Protein AF-A0A1Q5H8P6-F1 (afdb_monomer)

Secondary structure (DSSP, 8-state):
--PPPPPP-TT-HHHHHHHHHHHHHHTT-B-EEEEEE-TTS-EEEEEEPPTTT-EEEEEE--GGGSPTTEEEEEEEEEE--GGGS-BTTTTBPPTTHHHHHHHHHHHHHHHHHTTT-EEEE-TT--TTT-SSEEEEEEEEPTTPPPPPPPPGGGG---SPPPP-TT-TT---SSPPHHHHHHHHHHHTTPEE-SS-TT-SSSSEEEEPPGGGS-TT-S--EEE-

Sequence (224 aa):
MTTTEPVYDPADLRSGRALVNYQLVQLGIGESWVYGVSEHGQRTARHVVPADVGVCRAYVLTEAAWPDGAELCVTVSWTPDTALRRDYQKGKFPAGATEHWQERVAATACALESLGYVVESSGGSSLHYHYDAGLLVSRLCEGATPREALPDAAWALPKPVPPNHQERIWRYADRSPEHVVRDVVRKAGWRWFDDDPQAPDGRGAHPITQMVWPPEAKRCTWVT

Mean predicted aligned error: 10.94 Å

Foldseek 3Di:
DPDDQQDDDLVDLCSLQSNVLVLCVVVVQEWDWDWDADPVRRIDIDIDADPLQFHKGWAGDDPVLDDPQFSGKIKIKTAGPPQQAQPLVVRDGDPCNQVSQVVNVVVVCVSLVVVVWDKAWLLQDGSNQDRITMIMTTHGDPPDDDDDHDPSCLNDAPDFDAFCPPDPPDSDRGDRPVVVVCVVLVVVVADEDAGHPCDPDAWYKYADPSSRDRSPDNGDIDTD

Solvent-accessible surface area (backbone atoms only — not comparable to full-atom values): 13381 Å² total; per-residue (Å²): 132,90,75,77,84,58,70,73,39,88,91,40,73,60,25,52,23,48,32,51,37,50,50,31,42,75,72,69,36,21,71,44,73,51,75,50,65,45,100,85,70,46,80,42,77,42,81,52,65,47,78,94,64,11,34,30,45,51,36,72,48,63,74,95,60,46,62,80,53,47,72,38,53,30,36,34,40,38,31,66,23,80,84,43,41,62,39,74,90,76,74,41,66,43,88,64,29,68,60,49,49,58,53,40,55,51,50,50,42,54,55,46,37,75,75,67,33,52,66,44,70,37,66,58,63,40,78,90,77,36,84,46,38,56,32,43,40,30,34,63,40,94,89,52,67,81,76,81,80,76,59,63,72,49,36,61,72,74,78,78,58,73,58,54,89,81,51,95,85,62,84,53,61,58,59,50,76,62,56,60,50,51,51,53,42,44,74,73,72,30,47,76,40,95,86,54,96,73,66,94,63,86,45,34,36,34,79,46,60,72,76,63,39,59,63,86,50,93,72,57,63,48,74,82

pLDDT: mean 73.82, std 17.18, range [36.66, 96.19]

Nearest PDB structures (foldseek):
  3n1s-assembly1_B  TM=3.995E-01  e=1.327E-01  Escherichia coli
  3nrd-assembly1_A  TM=3.264E-01  e=2.893E-01  Sinorhizobium meliloti 1021
  8v1y-assembly1_C  TM=3.754E-01  e=6.307E-01  Escherichia coli
  8v1y-assembly1_D  TM=4.219E-01  e=1.082E+00  Escherichia coli
  3ohe-assembly1_B  TM=3.398E-01  e=1.019E+00  Marinobacter nauticus VT8

Structure (mmCIF, N/CA/C/O backbone):
data_AF-A0A1Q5H8P6-F1
#
_entry.id   AF-A0A1Q5H8P6-F1
#
loop_
_atom_site.group_PDB
_atom_site.id
_atom_site.type_symbol
_atom_site.label_atom_id
_atom_site.label_alt_id
_atom_site.label_comp_id
_atom_site.label_asym_id
_atom_site.label_entity_id
_atom_site.label_seq_id
_atom_site.pdbx_PDB_ins_code
_atom_site.Cartn_x
_atom_site.Cartn_y
_atom_site.Cartn_z
_atom_site.occupancy
_atom_site.B_iso_or_equiv
_atom_site.auth_seq_id
_atom_site.auth_comp_id
_atom_site.auth_asym_id
_atom_site.auth_atom_id
_atom_site.pdbx_PDB_model_num
ATOM 1 N N . MET A 1 1 ? -8.215 -22.370 -8.074 1.00 42.59 1 MET A N 1
ATOM 2 C CA . MET A 1 1 ? -8.660 -22.684 -6.702 1.00 42.59 1 MET A CA 1
ATOM 3 C C . MET A 1 1 ? -9.392 -21.459 -6.201 1.00 42.59 1 MET A C 1
ATOM 5 O O . MET A 1 1 ? -8.777 -20.407 -6.146 1.00 42.59 1 MET A O 1
ATOM 9 N N . THR A 1 2 ? -10.693 -21.552 -5.950 1.00 42.97 2 THR A N 1
ATOM 10 C CA . THR A 1 2 ? -11.457 -20.483 -5.296 1.00 42.97 2 THR A CA 1
ATOM 11 C C . THR A 1 2 ? -11.044 -20.454 -3.830 1.00 42.97 2 THR A C 1
ATOM 13 O O . THR A 1 2 ? -11.437 -21.323 -3.056 1.00 42.97 2 THR A O 1
ATOM 16 N N . THR A 1 3 ? -10.161 -19.526 -3.478 1.00 71.12 3 THR A N 1
ATOM 17 C CA . THR A 1 3 ? -9.815 -19.222 -2.089 1.00 71.12 3 THR A CA 1
ATOM 18 C C . THR A 1 3 ? -11.024 -18.570 -1.429 1.00 71.12 3 THR A C 1
ATOM 20 O O . THR A 1 3 ? -11.549 -17.596 -1.953 1.00 71.12 3 THR A O 1
ATOM 23 N N . THR A 1 4 ? -11.499 -19.133 -0.320 1.00 87.06 4 THR A N 1
ATOM 24 C CA . THR A 1 4 ? -12.535 -18.515 0.520 1.00 87.06 4 THR A CA 1
ATOM 25 C C . THR A 1 4 ? -12.031 -17.173 1.048 1.00 87.06 4 THR A C 1
ATOM 27 O O . THR A 1 4 ? -10.849 -17.057 1.379 1.00 87.06 4 THR A O 1
ATOM 30 N N . GLU A 1 5 ? -12.913 -16.177 1.135 1.00 91.31 5 GLU A N 1
ATOM 31 C CA . GLU A 1 5 ? -12.584 -14.880 1.729 1.00 91.31 5 GLU A CA 1
ATOM 32 C C . GLU A 1 5 ? -12.117 -15.050 3.190 1.00 91.31 5 GLU A C 1
ATOM 34 O O . GLU A 1 5 ? -12.802 -15.716 3.975 1.00 91.31 5 GLU A O 1
ATOM 39 N N . PRO A 1 6 ? -10.951 -14.494 3.573 1.00 92.31 6 PRO A N 1
ATOM 40 C CA . PRO A 1 6 ? -10.482 -14.514 4.953 1.00 92.31 6 PRO A CA 1
ATOM 41 C C . PRO A 1 6 ? -11.411 -13.727 5.881 1.00 92.31 6 PRO A C 1
ATOM 43 O O . PRO A 1 6 ? -11.825 -12.617 5.562 1.00 92.31 6 PRO A O 1
ATOM 46 N N . VAL A 1 7 ? -11.686 -14.271 7.065 1.00 92.94 7 VAL A N 1
ATOM 47 C CA . VAL A 1 7 ? -12.436 -13.558 8.107 1.00 92.94 7 VAL A CA 1
ATOM 48 C C . VAL A 1 7 ? -11.486 -12.627 8.858 1.00 92.94 7 VAL A C 1
ATOM 50 O O . VAL A 1 7 ? -10.406 -13.049 9.272 1.00 92.94 7 VAL A O 1
ATOM 53 N N . TYR A 1 8 ? -11.891 -11.370 9.036 1.00 92.56 8 TYR A N 1
ATOM 54 C CA . TYR A 1 8 ? -11.179 -10.437 9.904 1.00 92.56 8 TYR A CA 1
ATOM 55 C C . TYR A 1 8 ? -11.437 -10.772 11.378 1.00 92.56 8 TYR A C 1
ATOM 57 O O . TYR A 1 8 ? -12.589 -10.862 11.798 1.00 92.56 8 TYR A O 1
ATOM 65 N N . ASP A 1 9 ? -10.363 -10.925 12.146 1.00 91.62 9 ASP A N 1
ATOM 66 C CA . ASP A 1 9 ? -10.366 -11.126 13.593 1.00 91.62 9 ASP A CA 1
ATOM 67 C C . ASP A 1 9 ? -9.476 -10.049 14.240 1.00 91.62 9 ASP A C 1
ATOM 69 O O . ASP A 1 9 ? -8.254 -10.109 14.075 1.00 91.62 9 ASP A O 1
ATOM 73 N N . PRO A 1 10 ? -10.047 -9.081 14.982 1.00 86.25 10 PRO A N 1
ATOM 74 C CA . PRO A 1 10 ? -9.281 -8.042 15.672 1.00 86.25 10 PRO A CA 1
ATOM 75 C C . PRO A 1 10 ? -8.235 -8.584 16.658 1.00 86.25 10 PRO A C 1
ATOM 77 O O . PRO A 1 10 ? -7.270 -7.893 16.959 1.00 86.25 10 PRO A O 1
ATOM 80 N N . ALA A 1 11 ? -8.392 -9.815 17.161 1.00 86.31 11 ALA A N 1
ATOM 81 C CA . ALA A 1 11 ? -7.400 -10.442 18.033 1.00 86.31 11 ALA A CA 1
ATOM 82 C C . ALA A 1 11 ? -6.182 -10.997 17.265 1.00 86.31 11 ALA A C 1
ATOM 84 O O . ALA A 1 11 ? -5.138 -11.257 17.869 1.00 86.31 11 ALA A O 1
ATOM 85 N N . ASP A 1 12 ? -6.292 -11.173 15.943 1.00 84.50 12 ASP A N 1
ATOM 86 C CA . ASP A 1 12 ? -5.202 -11.588 15.062 1.00 84.50 12 ASP A CA 1
ATOM 87 C C . ASP A 1 12 ? -4.782 -10.439 14.138 1.00 84.50 12 ASP A C 1
ATOM 89 O O . ASP A 1 12 ? -5.384 -10.191 13.092 1.00 84.50 12 ASP A O 1
ATOM 93 N N . LEU A 1 13 ? -3.651 -9.807 14.461 1.00 73.06 13 LEU A N 1
ATOM 94 C CA . LEU A 1 13 ? -3.048 -8.727 13.670 1.00 73.06 13 LEU A CA 1
ATOM 95 C C . LEU A 1 13 ? -2.775 -9.104 12.198 1.00 73.06 13 LEU A C 1
ATOM 97 O O . LEU A 1 13 ? -2.568 -8.230 11.355 1.00 73.06 13 LEU A O 1
ATOM 101 N N . ARG A 1 14 ? -2.738 -10.399 11.852 1.00 82.38 14 ARG A N 1
ATOM 102 C CA . ARG A 1 14 ? -2.522 -10.874 10.475 1.00 82.38 14 ARG A CA 1
ATOM 103 C C . ARG A 1 14 ? -3.814 -10.990 9.675 1.00 82.38 14 ARG A C 1
ATOM 105 O O . ARG A 1 14 ? -3.735 -11.017 8.442 1.00 82.38 14 ARG A O 1
ATOM 112 N N . SER A 1 15 ? -4.967 -11.057 10.335 1.00 89.00 15 SER A N 1
ATOM 113 C CA . SER A 1 15 ? -6.262 -11.285 9.693 1.00 89.00 15 SER A CA 1
ATOM 114 C C . SER A 1 15 ? -6.648 -10.115 8.777 1.00 89.00 15 SER A C 1
ATOM 116 O O . SER A 1 15 ? -7.064 -10.336 7.640 1.00 89.00 15 SER A O 1
ATOM 118 N N . GLY A 1 16 ? -6.384 -8.872 9.202 1.00 90.31 16 GLY A N 1
ATOM 119 C CA . GLY A 1 16 ? -6.630 -7.671 8.396 1.00 90.31 16 GLY A CA 1
ATOM 120 C C . GLY A 1 16 ? -5.782 -7.649 7.124 1.00 90.31 16 GLY A C 1
ATOM 121 O O . GLY A 1 16 ? -6.297 -7.461 6.023 1.00 90.31 16 GLY A O 1
ATOM 122 N N . ARG A 1 17 ? -4.486 -7.968 7.248 1.00 91.69 17 ARG A N 1
ATOM 123 C CA . ARG A 1 17 ? -3.584 -8.144 6.098 1.00 91.69 17 ARG A CA 1
ATOM 124 C C . ARG A 1 17 ? -4.084 -9.233 5.145 1.00 91.69 17 ARG A C 1
ATOM 126 O O . ARG A 1 17 ? -3.993 -9.068 3.930 1.00 91.69 17 ARG A O 1
ATOM 133 N N . ALA A 1 18 ? -4.541 -10.367 5.675 1.00 89.94 18 ALA A N 1
ATOM 134 C CA . ALA A 1 18 ? -5.017 -11.484 4.862 1.00 89.94 18 ALA A CA 1
ATOM 135 C C . ALA A 1 18 ? -6.267 -11.104 4.058 1.00 89.94 18 ALA A C 1
ATOM 137 O O . ALA A 1 18 ? -6.301 -11.355 2.853 1.00 89.94 18 ALA A O 1
ATOM 138 N N . LEU A 1 19 ? -7.237 -10.448 4.701 1.00 95.12 19 LEU A N 1
ATOM 139 C CA . LEU A 1 19 ? -8.445 -9.937 4.053 1.00 95.12 19 LEU A CA 1
ATOM 140 C C . LEU A 1 19 ? -8.106 -8.957 2.921 1.00 95.12 19 LEU A C 1
ATOM 142 O O . LEU A 1 19 ? -8.544 -9.153 1.789 1.00 95.12 19 LEU A O 1
ATOM 146 N N . VAL A 1 20 ? -7.266 -7.952 3.190 1.00 94.75 20 VAL A N 1
ATOM 147 C CA . VAL A 1 20 ? -6.918 -6.944 2.175 1.00 94.75 20 VAL A CA 1
ATOM 148 C C . VAL A 1 20 ? -6.130 -7.568 1.017 1.00 94.75 20 VAL A C 1
ATOM 150 O O . VAL A 1 20 ? -6.424 -7.285 -0.140 1.00 94.75 20 VAL A O 1
ATOM 153 N N . ASN A 1 21 ? -5.186 -8.483 1.276 1.00 93.62 21 ASN A N 1
ATOM 154 C CA . ASN A 1 21 ? -4.494 -9.201 0.194 1.00 93.62 21 ASN A CA 1
ATOM 155 C C . ASN A 1 21 ? -5.455 -10.038 -0.662 1.00 93.62 21 ASN A C 1
ATOM 157 O O . ASN A 1 21 ? -5.314 -10.062 -1.884 1.00 93.62 21 ASN A O 1
ATOM 161 N N . TYR A 1 22 ? -6.440 -10.698 -0.048 1.00 93.62 22 TYR A N 1
ATOM 162 C CA . TYR A 1 22 ? -7.468 -11.423 -0.790 1.00 93.62 22 TYR A CA 1
ATOM 163 C C . TYR A 1 22 ? -8.249 -10.490 -1.724 1.00 93.62 22 TYR A C 1
ATOM 165 O O . TYR A 1 22 ? -8.408 -10.797 -2.905 1.00 93.62 22 TYR A O 1
ATOM 173 N N . GLN A 1 23 ? -8.676 -9.329 -1.232 1.00 95.62 23 GLN A N 1
ATOM 174 C CA . GLN A 1 23 ? -9.415 -8.353 -2.029 1.00 95.62 23 GLN A CA 1
ATOM 175 C C . GLN A 1 23 ? -8.563 -7.725 -3.137 1.00 95.62 23 GLN A C 1
ATOM 177 O O . GLN A 1 23 ? -9.044 -7.588 -4.257 1.00 95.62 23 GLN A O 1
ATOM 182 N N . LEU A 1 24 ? -7.284 -7.427 -2.884 1.00 94.19 24 LEU A N 1
ATOM 183 C CA . LEU A 1 24 ? -6.347 -6.980 -3.923 1.00 94.19 24 LEU A CA 1
ATOM 184 C C . LEU A 1 24 ? -6.247 -8.009 -5.062 1.00 94.19 24 LEU A C 1
ATOM 186 O O . LEU A 1 24 ? -6.232 -7.636 -6.236 1.00 94.19 24 LEU A O 1
ATOM 190 N N . VAL A 1 25 ? -6.230 -9.307 -4.739 1.00 91.88 25 VAL A N 1
ATOM 191 C CA . VAL A 1 25 ? -6.269 -10.380 -5.747 1.00 91.88 25 VAL A CA 1
ATOM 192 C C . VAL A 1 25 ? -7.602 -10.391 -6.501 1.00 91.88 25 VAL A C 1
ATOM 194 O O . VAL A 1 25 ? -7.586 -10.525 -7.723 1.00 91.88 25 VAL A O 1
ATOM 197 N N . GLN A 1 26 ? -8.742 -10.199 -5.824 1.00 92.06 26 GLN A N 1
ATOM 198 C CA . GLN A 1 26 ? -10.051 -10.084 -6.494 1.00 92.06 26 GLN A CA 1
ATOM 199 C C . GLN A 1 26 ? -10.127 -8.870 -7.433 1.00 92.06 26 GLN A C 1
ATOM 201 O O . GLN A 1 26 ? -10.734 -8.953 -8.497 1.00 92.06 26 GLN A O 1
ATOM 206 N N . LEU A 1 27 ? -9.462 -7.770 -7.076 1.00 91.75 27 LEU A N 1
ATOM 207 C CA . LEU A 1 27 ? -9.315 -6.577 -7.912 1.00 91.75 27 LEU A CA 1
ATOM 208 C C . LEU A 1 27 ? -8.337 -6.777 -9.087 1.00 91.75 27 LEU A C 1
ATOM 210 O O . LEU A 1 27 ? -8.191 -5.885 -9.920 1.00 91.75 27 LEU A O 1
ATOM 214 N N . GLY A 1 28 ? -7.647 -7.920 -9.168 1.00 90.81 28 GLY A N 1
ATOM 215 C CA . GLY A 1 28 ? -6.672 -8.216 -10.221 1.00 90.81 28 GLY A CA 1
ATOM 216 C C . GLY A 1 28 ? -5.345 -7.462 -10.088 1.00 90.81 28 GLY A C 1
ATOM 217 O O . GLY A 1 28 ? -4.535 -7.496 -11.012 1.00 90.81 28 GLY A O 1
ATOM 218 N N . ILE A 1 29 ? -5.114 -6.799 -8.951 1.00 91.56 29 ILE A N 1
ATOM 219 C CA . ILE A 1 29 ? -3.907 -6.005 -8.675 1.00 91.56 29 ILE A CA 1
ATOM 220 C C . ILE A 1 29 ? -3.034 -6.617 -7.573 1.00 91.56 29 ILE A C 1
ATOM 222 O O . ILE A 1 29 ? -1.946 -6.122 -7.317 1.00 91.56 29 ILE A O 1
ATOM 226 N N . GLY A 1 30 ? -3.487 -7.679 -6.906 1.00 89.50 30 GLY A N 1
ATOM 227 C CA . GLY A 1 30 ? -2.778 -8.326 -5.801 1.00 89.50 30 GLY A CA 1
ATOM 228 C C . GLY A 1 30 ? -1.651 -9.267 -6.226 1.00 89.50 30 GLY A C 1
ATOM 229 O O . GLY A 1 30 ? -1.650 -9.825 -7.326 1.00 89.50 30 GLY A O 1
ATOM 230 N N . GLU A 1 31 ? -0.702 -9.472 -5.311 1.00 85.75 31 GLU A N 1
ATOM 231 C CA . GLU A 1 31 ? 0.400 -10.427 -5.463 1.00 85.75 31 GLU A CA 1
ATOM 232 C C . GLU A 1 31 ? -0.117 -11.837 -5.790 1.00 85.75 31 GLU A C 1
ATOM 234 O O . GLU A 1 31 ? -0.969 -12.389 -5.090 1.00 85.75 31 GLU A O 1
ATOM 239 N N . SER A 1 32 ? 0.420 -12.450 -6.847 1.00 83.69 32 SER A N 1
ATOM 240 C CA . SER A 1 32 ? 0.097 -13.829 -7.208 1.00 83.69 32 SER A CA 1
ATOM 241 C C . SER A 1 32 ? 1.335 -14.607 -7.642 1.00 83.69 32 SER A C 1
ATOM 243 O O . SER A 1 32 ? 2.304 -14.061 -8.173 1.00 83.69 32 SER A O 1
ATOM 245 N N . TRP A 1 33 ? 1.316 -15.913 -7.382 1.00 82.44 33 TRP A N 1
ATOM 246 C CA . TRP A 1 33 ? 2.449 -16.804 -7.609 1.00 82.44 33 TRP A CA 1
ATOM 247 C C . TRP A 1 33 ? 2.012 -18.015 -8.424 1.00 82.44 33 TRP A C 1
ATOM 249 O O . TRP A 1 33 ? 1.007 -18.658 -8.123 1.00 82.44 33 TRP A O 1
ATOM 259 N N . VAL A 1 34 ? 2.798 -18.354 -9.443 1.00 80.69 34 VAL A N 1
ATOM 260 C CA . VAL A 1 34 ? 2.660 -19.607 -10.189 1.00 80.69 34 VAL A CA 1
ATOM 261 C C . VAL A 1 34 ? 3.693 -20.584 -9.658 1.00 80.69 34 VAL A C 1
ATOM 263 O O . VAL A 1 34 ? 4.899 -20.340 -9.743 1.00 80.69 34 VAL A O 1
ATOM 266 N N . TYR A 1 35 ? 3.210 -21.694 -9.112 1.00 84.81 35 TYR A N 1
ATOM 267 C CA . TYR A 1 35 ? 4.051 -22.772 -8.613 1.00 84.81 35 TYR A CA 1
ATOM 268 C C . TYR A 1 35 ? 4.190 -23.860 -9.670 1.00 84.81 35 TYR A C 1
ATOM 270 O O . TYR A 1 35 ? 3.213 -24.256 -10.306 1.00 84.81 35 TYR A O 1
ATOM 278 N N . GLY A 1 36 ? 5.409 -24.354 -9.841 1.00 86.69 36 GLY A N 1
ATOM 279 C CA . GLY A 1 36 ? 5.727 -25.407 -10.789 1.00 86.69 36 GLY A CA 1
ATOM 280 C C . GLY A 1 36 ? 6.835 -26.314 -10.281 1.00 86.69 36 GLY A C 1
ATOM 281 O O . GLY A 1 36 ? 7.351 -26.172 -9.170 1.00 86.69 36 GLY A O 1
ATOM 282 N N . VAL A 1 37 ? 7.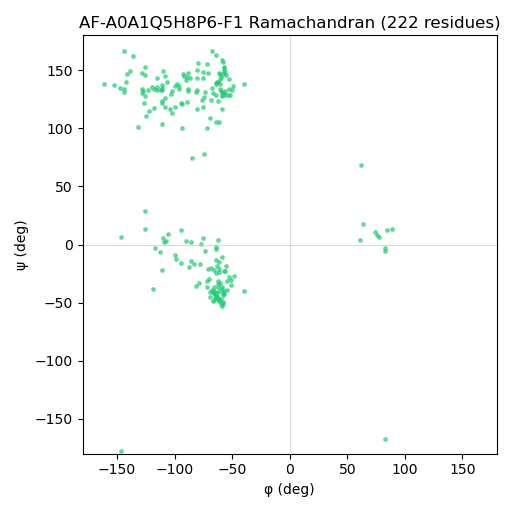197 -27.269 -11.126 1.00 88.62 37 VAL A N 1
ATOM 283 C CA . VAL A 1 37 ? 8.360 -28.129 -10.936 1.00 88.62 37 VAL A CA 1
ATOM 284 C C . VAL A 1 37 ? 9.195 -28.014 -12.206 1.00 88.62 37 VAL A C 1
ATOM 286 O O . VAL A 1 37 ? 8.656 -28.132 -13.305 1.00 88.62 37 VAL A O 1
ATOM 289 N N . SER A 1 38 ? 10.484 -27.707 -12.068 1.00 83.81 38 SER A N 1
ATOM 290 C CA . SER A 1 38 ? 11.412 -27.646 -13.197 1.00 83.81 38 SER A CA 1
ATOM 291 C C . SER A 1 38 ? 11.639 -29.035 -13.799 1.00 83.81 38 SER A C 1
ATOM 293 O O . SER A 1 38 ? 11.351 -30.052 -13.169 1.00 83.81 38 SER A O 1
ATOM 295 N N . GLU A 1 39 ? 12.238 -29.090 -14.990 1.00 81.44 39 GLU A N 1
ATOM 296 C CA . GLU A 1 39 ? 12.627 -30.353 -15.640 1.00 81.44 39 GLU A CA 1
ATOM 297 C C . GLU A 1 39 ? 13.555 -31.225 -14.767 1.00 81.44 39 GLU A C 1
ATOM 299 O O . GLU A 1 39 ? 13.582 -32.443 -14.913 1.00 81.44 39 GLU A O 1
ATOM 304 N N . HIS A 1 40 ? 14.267 -30.626 -13.805 1.00 89.75 40 HIS A N 1
ATOM 305 C CA . HIS A 1 40 ? 15.136 -31.322 -12.848 1.00 89.75 40 HIS A CA 1
ATOM 306 C C . HIS A 1 40 ? 14.452 -31.658 -11.511 1.00 89.75 40 HIS A C 1
ATOM 308 O O . HIS A 1 40 ? 15.128 -31.984 -10.536 1.00 89.75 40 HIS A O 1
ATOM 314 N N . GLY A 1 41 ? 13.124 -31.544 -11.421 1.00 86.50 41 GLY A N 1
ATOM 315 C CA . GLY A 1 41 ? 12.371 -31.870 -10.207 1.00 86.50 41 GLY A CA 1
ATOM 316 C C . GLY A 1 41 ? 12.433 -30.805 -9.104 1.00 86.50 41 GLY A C 1
ATOM 317 O O . GLY A 1 41 ? 11.927 -31.036 -8.005 1.00 86.50 41 GLY A O 1
ATOM 318 N N . GLN A 1 42 ? 13.029 -29.634 -9.357 1.00 88.25 42 GLN A N 1
ATOM 319 C CA . GLN A 1 42 ? 13.078 -28.555 -8.365 1.00 88.25 42 GLN A CA 1
ATOM 320 C C . GLN A 1 42 ? 11.757 -27.792 -8.344 1.00 88.25 42 GLN A C 1
ATOM 322 O O . GLN A 1 42 ? 11.247 -27.393 -9.389 1.00 88.25 42 GLN A O 1
ATOM 327 N N . ARG A 1 43 ? 11.215 -27.536 -7.149 1.00 86.38 43 ARG A N 1
ATOM 328 C CA . ARG A 1 43 ? 10.050 -26.659 -6.996 1.00 86.38 43 ARG A CA 1
ATOM 329 C C . ARG A 1 43 ? 10.421 -25.242 -7.417 1.00 86.38 43 ARG A C 1
ATOM 331 O O . ARG A 1 43 ? 11.401 -24.688 -6.924 1.00 86.38 43 ARG A O 1
ATOM 338 N N . THR A 1 44 ? 9.620 -24.659 -8.295 1.00 82.94 44 THR A N 1
ATOM 339 C CA . THR A 1 44 ? 9.752 -23.272 -8.731 1.00 82.94 44 THR A CA 1
ATOM 340 C C . THR A 1 44 ? 8.533 -22.480 -8.281 1.00 82.94 44 THR A C 1
ATOM 342 O O . THR A 1 44 ? 7.410 -22.982 -8.264 1.00 82.94 44 THR A O 1
ATOM 345 N N . ALA A 1 45 ? 8.763 -21.231 -7.895 1.00 78.56 45 ALA A N 1
ATOM 346 C CA . ALA A 1 45 ? 7.717 -20.253 -7.650 1.00 78.56 45 ALA A CA 1
ATOM 347 C C . ALA A 1 45 ? 8.050 -19.029 -8.496 1.00 78.56 45 ALA A C 1
ATOM 349 O O . ALA A 1 45 ? 9.144 -18.472 -8.387 1.00 78.56 45 ALA A O 1
ATOM 350 N N . ARG A 1 46 ? 7.132 -18.637 -9.375 1.00 76.94 46 ARG A N 1
ATOM 351 C CA . ARG A 1 46 ? 7.266 -17.441 -10.198 1.00 76.94 46 ARG A CA 1
ATOM 352 C C . ARG A 1 46 ? 6.257 -16.409 -9.731 1.00 76.94 46 ARG A C 1
ATOM 354 O O . ARG A 1 46 ? 5.057 -16.660 -9.778 1.00 76.94 46 ARG A O 1
ATOM 361 N N . HIS A 1 47 ? 6.760 -15.250 -9.335 1.00 76.88 47 HIS A N 1
ATOM 362 C CA . HIS A 1 47 ? 5.933 -14.084 -9.071 1.00 76.88 47 HIS A CA 1
ATOM 363 C C . HIS A 1 47 ? 5.294 -13.597 -10.380 1.00 76.88 47 HIS A C 1
ATOM 365 O O . HIS A 1 47 ? 5.986 -13.450 -11.395 1.00 76.88 47 HIS A O 1
ATOM 371 N N . VAL A 1 48 ? 3.981 -13.383 -10.369 1.00 77.12 48 VAL A N 1
ATOM 372 C CA . VAL A 1 48 ? 3.225 -12.841 -11.497 1.00 77.12 48 VAL A CA 1
ATOM 373 C C . VAL A 1 48 ? 2.935 -11.377 -11.211 1.00 77.12 48 VAL A C 1
ATOM 375 O O . VAL A 1 48 ? 2.179 -11.050 -10.303 1.00 77.12 48 VAL A O 1
ATOM 378 N N . VAL A 1 49 ? 3.541 -10.505 -12.013 1.00 74.81 49 VAL A N 1
ATOM 379 C CA . VAL A 1 49 ? 3.234 -9.074 -12.037 1.00 74.81 49 VAL A CA 1
ATOM 380 C C . VAL A 1 49 ? 2.392 -8.828 -13.287 1.00 74.81 49 VAL A C 1
ATOM 382 O O . VAL A 1 49 ? 2.889 -9.091 -14.387 1.00 74.81 49 VAL A O 1
ATOM 385 N N . PRO A 1 50 ? 1.129 -8.392 -13.154 1.00 75.25 50 PRO A N 1
ATOM 386 C CA . PRO A 1 50 ? 0.311 -8.028 -14.301 1.00 75.25 50 PRO A CA 1
ATOM 387 C C . PRO A 1 50 ? 0.975 -6.910 -15.115 1.00 75.25 50 PRO A C 1
ATOM 389 O O . PRO A 1 50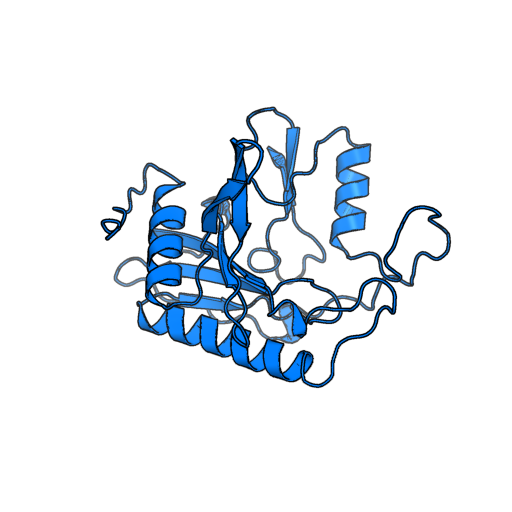 ? 1.415 -5.896 -14.561 1.00 75.25 50 PRO A O 1
ATOM 392 N N . ALA A 1 51 ? 1.048 -7.113 -16.432 1.00 78.56 51 ALA A N 1
ATOM 393 C CA . ALA A 1 51 ? 1.572 -6.109 -17.350 1.00 78.56 51 ALA A CA 1
ATOM 394 C C . ALA A 1 51 ? 0.734 -4.826 -17.269 1.00 78.56 51 ALA A C 1
ATOM 396 O O . ALA A 1 51 ? -0.479 -4.886 -17.071 1.00 78.56 51 ALA A O 1
ATOM 397 N N . ASP A 1 52 ? 1.391 -3.678 -17.399 1.00 82.56 52 ASP A N 1
ATOM 398 C CA . ASP A 1 52 ? 0.806 -2.335 -17.427 1.00 82.56 52 ASP A CA 1
ATOM 399 C C . ASP A 1 52 ? 0.046 -1.906 -16.165 1.00 82.56 52 ASP A C 1
ATOM 401 O O . ASP A 1 52 ? -0.520 -0.810 -16.145 1.00 82.56 52 ASP A O 1
ATOM 405 N N . VAL A 1 53 ? 0.024 -2.712 -15.100 1.00 83.62 53 VAL A N 1
ATOM 406 C CA . VAL A 1 53 ? -0.722 -2.424 -13.859 1.00 83.62 53 VAL A CA 1
ATOM 407 C C . VAL A 1 53 ? 0.202 -2.312 -12.650 1.00 83.62 53 VAL A C 1
ATOM 409 O O . VAL A 1 53 ? 0.002 -1.437 -11.808 1.00 83.62 53 VAL A O 1
ATOM 412 N N . GLY A 1 54 ? 1.231 -3.157 -12.577 1.00 85.88 54 GLY A N 1
ATOM 413 C CA . GLY A 1 54 ? 2.004 -3.334 -11.351 1.00 85.88 54 GLY A CA 1
ATOM 414 C C . GLY A 1 54 ? 1.324 -4.310 -10.392 1.00 85.88 54 GLY A C 1
ATOM 415 O O . GLY A 1 54 ? 0.426 -5.054 -10.781 1.00 85.88 54 GLY A O 1
ATOM 416 N N . VAL A 1 55 ? 1.793 -4.354 -9.148 1.00 90.31 55 VAL A N 1
ATOM 417 C CA . VAL A 1 55 ? 1.323 -5.318 -8.145 1.00 90.31 55 VAL A CA 1
ATOM 418 C C . VAL A 1 55 ? 1.246 -4.687 -6.763 1.00 90.31 55 VAL A C 1
ATOM 420 O O . VAL A 1 55 ? 2.133 -3.933 -6.365 1.00 90.31 55 VAL A O 1
ATOM 423 N N . CYS A 1 56 ? 0.192 -5.024 -6.033 1.00 91.06 56 CYS A N 1
ATOM 424 C CA . CYS A 1 56 ? -0.088 -4.572 -4.685 1.00 91.06 56 CYS A CA 1
ATOM 425 C C . CYS A 1 56 ? 0.115 -5.690 -3.668 1.00 91.06 56 CYS A C 1
ATOM 427 O O . CYS A 1 56 ? -0.230 -6.853 -3.905 1.00 91.06 56 CYS A O 1
ATOM 429 N N . ARG A 1 57 ? 0.592 -5.307 -2.487 1.00 89.81 57 ARG A N 1
ATOM 430 C CA . ARG A 1 57 ? 0.700 -6.187 -1.328 1.00 89.81 57 ARG A CA 1
ATOM 431 C C . ARG A 1 57 ? 0.403 -5.429 -0.047 1.00 89.81 57 ARG A C 1
ATOM 433 O O . ARG A 1 57 ? 0.969 -4.366 0.189 1.00 89.81 57 ARG A O 1
ATOM 440 N N . ALA A 1 58 ? -0.454 -6.005 0.787 1.00 89.69 58 ALA A N 1
ATOM 441 C CA . ALA A 1 58 ? -0.746 -5.507 2.120 1.00 89.69 58 ALA A CA 1
ATOM 442 C C . ALA A 1 58 ? 0.244 -6.057 3.158 1.00 89.69 58 ALA A C 1
ATOM 444 O O . ALA A 1 58 ? 0.599 -7.245 3.136 1.00 89.69 58 ALA A O 1
ATOM 445 N N . TYR A 1 59 ? 0.602 -5.212 4.119 1.00 83.69 59 TYR A N 1
ATOM 446 C CA . TYR A 1 59 ? 1.439 -5.506 5.277 1.00 83.69 59 TYR A CA 1
ATOM 447 C C . TYR A 1 59 ? 0.724 -5.115 6.571 1.00 83.69 59 TYR A C 1
ATOM 449 O O . TYR A 1 59 ? -0.139 -4.239 6.595 1.00 83.69 59 TYR A O 1
ATOM 457 N N . VAL A 1 60 ? 1.079 -5.800 7.660 1.00 81.94 60 VAL A N 1
ATOM 458 C CA . VAL A 1 60 ? 0.544 -5.487 8.990 1.00 81.94 60 VAL A CA 1
ATOM 459 C C . VAL A 1 60 ? 1.074 -4.124 9.427 1.00 81.94 60 VAL A C 1
ATOM 461 O O . VAL A 1 60 ? 2.275 -3.873 9.334 1.00 81.94 60 VAL A O 1
ATOM 464 N N . LEU A 1 61 ? 0.192 -3.280 9.956 1.00 77.50 61 LEU A N 1
ATOM 465 C CA . LEU A 1 61 ? 0.555 -2.048 10.642 1.00 77.50 61 LEU A CA 1
ATOM 466 C C . LEU A 1 61 ? 0.232 -2.192 12.130 1.00 77.50 61 LEU A C 1
ATOM 468 O O . LEU A 1 61 ? -0.826 -2.708 12.481 1.00 77.50 61 LEU A O 1
ATOM 472 N N . THR A 1 62 ? 1.126 -1.733 13.005 1.00 75.69 62 THR A N 1
ATOM 473 C CA . THR A 1 62 ? 0.865 -1.720 14.454 1.00 75.69 62 THR A CA 1
ATOM 474 C C . THR A 1 62 ? -0.303 -0.798 14.790 1.00 75.69 62 THR A C 1
ATOM 476 O O . THR A 1 62 ? -0.373 0.305 14.250 1.00 75.69 62 THR A O 1
ATOM 479 N N . GLU A 1 63 ? -1.175 -1.215 15.711 1.00 77.88 63 GLU A N 1
ATOM 480 C CA . GLU A 1 63 ? -2.325 -0.422 16.178 1.00 77.88 63 GLU A CA 1
ATOM 481 C C . GLU A 1 63 ? -1.928 0.964 16.691 1.00 77.88 63 GLU A C 1
ATOM 483 O O . GLU A 1 63 ? -2.653 1.931 16.492 1.00 77.88 63 GLU A O 1
ATOM 488 N N . ALA A 1 64 ? -0.726 1.099 17.262 1.00 73.12 64 ALA A N 1
ATOM 489 C CA . ALA A 1 64 ? -0.203 2.387 17.719 1.00 73.12 64 ALA A CA 1
ATOM 490 C C . ALA A 1 64 ? -0.031 3.427 16.591 1.00 73.12 64 ALA A C 1
ATOM 492 O O . ALA A 1 64 ? 0.185 4.603 16.870 1.00 73.12 64 ALA A O 1
ATOM 493 N N . ALA A 1 65 ? -0.073 2.991 15.331 1.00 73.38 65 ALA A N 1
ATOM 494 C CA . ALA A 1 65 ? 0.028 3.832 14.147 1.00 73.38 65 ALA A CA 1
ATOM 495 C C . ALA A 1 65 ? -1.300 3.932 13.374 1.00 73.38 65 ALA A C 1
ATOM 497 O O . ALA A 1 65 ? -1.322 4.478 12.271 1.00 73.38 65 ALA A O 1
ATOM 498 N N . TRP A 1 66 ? -2.393 3.370 13.894 1.00 84.31 66 TRP A N 1
ATOM 499 C CA . TRP A 1 66 ? -3.685 3.415 13.218 1.00 84.31 66 TRP A CA 1
ATOM 500 C C . TRP A 1 66 ? -4.321 4.805 13.345 1.00 84.31 66 TRP A C 1
ATOM 502 O O . TRP A 1 66 ? -4.115 5.482 14.353 1.00 84.31 66 TRP A O 1
ATOM 512 N N . PRO A 1 67 ? -5.098 5.246 12.340 1.00 84.38 67 PRO A N 1
ATOM 513 C CA . PRO A 1 67 ? -5.968 6.403 12.499 1.00 84.38 67 PRO A CA 1
ATOM 514 C C . PRO A 1 67 ? -6.966 6.192 13.643 1.00 84.38 67 PRO A C 1
ATOM 516 O O . PRO A 1 67 ? -7.456 5.078 13.851 1.00 84.38 67 PRO A O 1
ATOM 519 N N . ASP A 1 68 ? -7.311 7.272 14.343 1.00 85.56 68 ASP A N 1
ATOM 520 C CA . ASP A 1 68 ? -8.340 7.234 15.381 1.00 85.56 68 ASP A CA 1
ATOM 521 C C . ASP A 1 68 ? -9.665 6.708 14.812 1.00 85.56 68 ASP A C 1
ATOM 523 O O . ASP A 1 68 ? -10.134 7.140 13.758 1.00 85.56 68 ASP A O 1
ATOM 527 N N . GLY A 1 69 ? -10.276 5.758 15.522 1.00 89.06 69 GLY A N 1
ATOM 528 C CA . GLY A 1 69 ? -11.532 5.139 15.099 1.00 89.06 69 GLY A CA 1
ATOM 529 C C . GLY A 1 69 ? -11.399 4.115 13.968 1.00 89.06 69 GLY A C 1
ATOM 530 O O . GLY A 1 69 ? -12.426 3.662 13.468 1.00 89.06 69 GLY A O 1
ATOM 531 N N . ALA A 1 70 ? -10.186 3.727 13.561 1.00 92.00 70 ALA A N 1
ATOM 532 C CA . ALA A 1 70 ? -9.989 2.590 12.667 1.00 92.00 70 ALA A CA 1
ATOM 533 C C . ALA A 1 70 ? -10.207 1.259 13.406 1.00 92.00 70 ALA A C 1
ATOM 535 O O . ALA A 1 70 ? -9.621 1.020 14.460 1.00 92.00 70 ALA A O 1
ATOM 536 N N . GLU A 1 71 ? -11.009 0.367 12.825 1.00 92.88 71 GLU A N 1
ATOM 537 C CA . GLU A 1 71 ? -11.153 -1.018 13.291 1.00 92.88 71 GLU A CA 1
ATOM 538 C C . GLU A 1 71 ? -10.226 -1.988 12.559 1.00 92.88 71 GLU A C 1
ATOM 540 O O . GLU A 1 71 ? -10.033 -3.104 13.026 1.00 92.88 71 GLU A O 1
ATOM 545 N N . LEU A 1 72 ? -9.668 -1.580 11.418 1.00 93.06 72 LEU A N 1
ATOM 546 C CA . LEU A 1 72 ? -8.652 -2.294 10.650 1.00 93.06 72 LEU A CA 1
ATOM 547 C C . LEU A 1 72 ? -7.755 -1.253 9.994 1.00 93.06 72 LEU A C 1
ATOM 549 O O . LEU A 1 72 ? -8.260 -0.316 9.374 1.00 93.06 72 LEU A O 1
ATOM 553 N N . CYS A 1 73 ? -6.438 -1.437 10.060 1.00 90.44 73 CYS A N 1
ATOM 554 C CA . CYS A 1 73 ? -5.508 -0.630 9.281 1.00 90.44 73 CYS A CA 1
ATOM 555 C C . CYS A 1 73 ? -4.307 -1.452 8.807 1.00 90.44 73 CYS A C 1
ATOM 557 O O . CYS A 1 73 ? -3.699 -2.213 9.563 1.00 90.44 73 CYS A O 1
ATOM 559 N N . VAL A 1 74 ? -3.969 -1.299 7.530 1.00 89.00 74 VAL A N 1
ATOM 560 C CA . VAL A 1 74 ? -2.824 -1.941 6.884 1.00 89.00 74 VAL A CA 1
ATOM 561 C C . VAL A 1 74 ? -2.092 -0.936 6.010 1.00 89.00 74 VAL A C 1
ATOM 563 O O . VAL A 1 74 ? -2.632 0.098 5.615 1.00 89.00 74 VAL A O 1
ATOM 566 N N . THR A 1 75 ? -0.858 -1.267 5.657 1.00 87.81 75 THR A N 1
ATOM 567 C CA . THR A 1 75 ? -0.136 -0.555 4.606 1.00 87.81 75 THR A CA 1
ATOM 568 C C . THR A 1 75 ? -0.174 -1.392 3.341 1.00 87.81 75 THR A C 1
ATOM 570 O O . THR A 1 75 ? 0.076 -2.594 3.376 1.00 87.81 75 THR A O 1
ATOM 573 N N . VAL A 1 76 ? -0.507 -0.778 2.214 1.00 89.44 76 VAL A N 1
ATOM 574 C CA . VAL A 1 76 ? -0.452 -1.405 0.895 1.00 89.44 76 VAL A CA 1
ATOM 575 C C . VAL A 1 76 ? 0.714 -0.793 0.135 1.00 89.44 76 VAL A C 1
ATOM 577 O O . VAL A 1 76 ? 0.736 0.409 -0.108 1.00 89.44 76 VAL A O 1
ATOM 580 N N . SER A 1 77 ? 1.691 -1.620 -0.230 1.00 87.06 77 SER A N 1
ATOM 581 C CA . SER A 1 77 ? 2.728 -1.243 -1.191 1.00 87.06 77 SER A CA 1
ATOM 582 C C . SER A 1 77 ? 2.236 -1.573 -2.593 1.00 87.06 77 SER A C 1
ATOM 584 O O . SER A 1 77 ? 1.748 -2.680 -2.829 1.00 87.06 77 SER A O 1
ATOM 586 N N . TRP A 1 78 ? 2.373 -0.628 -3.516 1.00 88.81 78 TRP A N 1
ATOM 587 C CA . TRP A 1 78 ? 2.228 -0.834 -4.950 1.00 88.81 78 TRP A CA 1
ATOM 588 C C . TRP A 1 78 ? 3.600 -0.746 -5.618 1.00 88.81 78 TRP A C 1
ATOM 590 O O . TRP A 1 78 ? 4.310 0.244 -5.470 1.00 88.81 78 TRP A O 1
ATOM 600 N N . THR A 1 79 ? 3.974 -1.765 -6.386 1.00 85.62 79 THR A N 1
ATOM 601 C CA . THR A 1 79 ? 5.209 -1.782 -7.179 1.00 85.62 79 THR A CA 1
ATOM 602 C C . THR A 1 79 ? 4.869 -1.718 -8.672 1.00 85.62 79 THR A C 1
ATOM 604 O O . THR A 1 79 ? 4.023 -2.499 -9.118 1.00 85.62 79 THR A O 1
ATOM 607 N N . PRO A 1 80 ? 5.554 -0.886 -9.480 1.00 84.62 80 PRO A N 1
ATOM 608 C CA . PRO A 1 80 ? 5.271 -0.764 -10.908 1.00 84.62 80 PRO A CA 1
ATOM 609 C C . PRO A 1 80 ? 5.548 -2.057 -11.683 1.00 84.62 80 PRO A C 1
ATOM 611 O O . PRO A 1 80 ? 6.307 -2.939 -11.238 1.00 84.62 80 PRO A O 1
ATOM 614 N N . ASP A 1 81 ? 4.982 -2.126 -12.891 1.00 82.75 81 ASP A N 1
ATOM 615 C CA . ASP A 1 81 ? 5.344 -3.138 -13.884 1.00 82.75 81 ASP A CA 1
ATOM 616 C C . ASP A 1 81 ? 6.870 -3.182 -14.044 1.00 82.75 81 ASP A C 1
ATOM 618 O O . ASP A 1 81 ? 7.541 -2.158 -14.179 1.00 82.75 81 ASP A O 1
ATOM 622 N N . THR A 1 82 ? 7.423 -4.392 -14.038 1.00 80.19 82 THR A N 1
ATOM 623 C CA . THR A 1 82 ? 8.804 -4.688 -14.421 1.00 80.19 82 THR A CA 1
ATOM 624 C C . THR A 1 82 ? 9.320 -3.912 -15.632 1.00 80.19 82 THR A C 1
ATOM 626 O O . THR A 1 82 ? 10.467 -3.472 -15.591 1.00 80.19 82 THR A O 1
ATOM 629 N N . ALA A 1 83 ? 8.509 -3.711 -16.675 1.00 83.88 83 ALA A N 1
ATOM 630 C CA . ALA A 1 83 ? 8.905 -2.971 -17.874 1.00 83.88 83 ALA A CA 1
ATOM 631 C C . ALA A 1 83 ? 9.064 -1.456 -17.647 1.00 83.88 83 ALA A C 1
ATOM 633 O O . ALA A 1 83 ? 9.762 -0.799 -18.415 1.00 83.88 83 ALA A O 1
ATOM 634 N N . LEU A 1 84 ? 8.445 -0.916 -16.593 1.00 84.69 84 LEU A N 1
ATOM 635 C CA . LEU A 1 84 ? 8.426 0.508 -16.239 1.00 84.69 84 LEU A CA 1
ATOM 636 C C . LEU A 1 84 ? 9.292 0.822 -15.009 1.00 84.69 84 LEU A C 1
ATOM 638 O O . LEU A 1 84 ? 9.384 1.971 -14.574 1.00 84.69 84 LEU A O 1
ATOM 642 N N . ARG A 1 85 ? 9.989 -0.184 -14.466 1.00 80.44 85 ARG A N 1
ATOM 643 C CA . ARG A 1 85 ? 10.975 -0.009 -13.393 1.00 80.44 85 ARG A CA 1
ATOM 644 C C . ARG A 1 85 ? 12.242 0.670 -13.899 1.00 80.44 85 ARG A C 1
ATOM 646 O O . ARG A 1 85 ? 12.619 0.571 -15.066 1.00 80.44 85 ARG A O 1
ATOM 653 N N . ARG A 1 86 ? 12.954 1.317 -12.974 1.00 78.00 86 ARG A N 1
ATOM 654 C CA . ARG A 1 86 ? 14.284 1.882 -13.226 1.00 78.00 86 ARG A CA 1
ATOM 655 C C . ARG A 1 86 ? 15.245 0.797 -13.711 1.00 78.00 86 ARG A C 1
ATOM 657 O O . ARG A 1 86 ? 15.417 -0.224 -13.047 1.00 78.00 86 ARG A O 1
ATOM 664 N N . ASP A 1 87 ? 15.955 1.060 -14.803 1.00 73.44 87 ASP A N 1
ATOM 665 C CA . ASP A 1 87 ? 17.117 0.256 -15.179 1.00 73.44 87 ASP A CA 1
ATOM 666 C C . ASP A 1 87 ? 18.231 0.523 -14.154 1.00 73.44 87 ASP A C 1
ATOM 668 O O . ASP A 1 87 ? 18.823 1.605 -14.129 1.00 73.44 87 ASP A O 1
ATOM 672 N N . TYR A 1 88 ? 18.516 -0.458 -13.296 1.00 63.88 88 TYR A N 1
ATOM 673 C CA . TYR A 1 88 ? 19.527 -0.338 -12.242 1.00 63.88 88 TYR A CA 1
ATOM 674 C C . TYR A 1 88 ? 20.951 -0.154 -12.771 1.00 63.88 88 TYR A C 1
ATOM 676 O O . TYR A 1 88 ? 21.792 0.390 -12.061 1.00 63.88 88 TYR A O 1
ATOM 684 N N . GLN A 1 89 ? 21.249 -0.602 -13.992 1.00 66.12 89 GLN A N 1
ATOM 685 C CA . GLN A 1 89 ? 22.580 -0.435 -14.574 1.00 66.12 89 GLN A CA 1
ATOM 686 C C . GLN A 1 89 ? 22.764 0.962 -15.160 1.00 66.12 89 GLN A C 1
ATOM 688 O O . GLN A 1 89 ? 23.853 1.526 -15.088 1.00 66.12 89 GLN A O 1
ATOM 693 N N . LYS A 1 90 ? 21.701 1.528 -15.736 1.00 69.81 90 LYS A N 1
ATOM 694 C CA . LYS A 1 90 ? 21.749 2.836 -16.410 1.00 69.81 90 LYS A CA 1
ATOM 695 C C . LYS A 1 90 ? 21.248 3.984 -15.542 1.00 69.81 90 LYS A C 1
ATOM 697 O O . LYS A 1 90 ? 21.407 5.142 -15.918 1.00 69.81 90 LYS A O 1
ATOM 702 N N . GLY A 1 91 ? 20.607 3.676 -14.418 1.00 70.06 91 GLY A N 1
ATOM 703 C CA . GLY A 1 91 ? 20.003 4.645 -13.512 1.00 70.06 91 GLY A CA 1
ATOM 704 C C . GLY A 1 91 ? 18.856 5.448 -14.132 1.00 70.06 91 GLY A C 1
ATOM 705 O O . GLY A 1 91 ? 18.506 6.486 -13.569 1.00 70.06 91 GLY A O 1
ATOM 706 N N . LYS A 1 92 ? 18.273 4.998 -15.250 1.00 76.75 92 LYS A N 1
ATOM 707 C CA . LYS A 1 92 ? 17.231 5.708 -16.010 1.00 76.75 92 LYS A CA 1
ATOM 708 C C . LYS A 1 92 ? 15.878 5.015 -15.891 1.00 76.75 92 LYS A C 1
ATOM 710 O O . LYS A 1 92 ? 15.818 3.792 -15.785 1.00 76.75 92 LYS A O 1
ATOM 715 N N . PHE A 1 93 ? 14.816 5.809 -15.952 1.00 79.81 93 PHE A N 1
ATOM 716 C 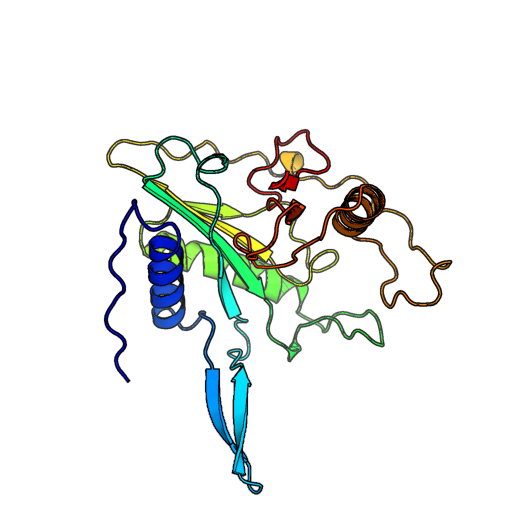CA . PHE A 1 93 ? 13.454 5.308 -16.088 1.00 79.81 93 PHE A CA 1
ATOM 717 C C . PHE A 1 93 ? 13.083 5.170 -17.569 1.00 79.81 93 PHE A C 1
ATOM 719 O O . PHE A 1 93 ? 13.528 5.989 -18.383 1.00 79.81 93 PHE A O 1
ATOM 726 N N . PRO A 1 94 ? 12.295 4.149 -17.928 1.00 85.94 94 PRO A N 1
ATOM 727 C CA . PRO A 1 94 ? 11.627 4.070 -19.220 1.00 85.94 94 PRO A CA 1
ATOM 728 C C . PRO A 1 94 ? 10.713 5.280 -19.459 1.00 85.94 94 PRO A C 1
ATOM 730 O O . PRO A 1 94 ? 10.265 5.935 -18.517 1.00 85.94 94 PRO A O 1
ATOM 733 N N . ALA A 1 95 ? 10.425 5.574 -20.728 1.00 88.44 95 ALA A N 1
ATOM 734 C CA . ALA A 1 95 ? 9.419 6.577 -21.070 1.00 88.44 95 ALA A CA 1
ATOM 735 C C . ALA A 1 95 ? 8.039 6.138 -20.546 1.00 88.44 95 ALA A C 1
ATOM 737 O O . ALA A 1 95 ? 7.709 4.957 -20.631 1.00 88.44 95 ALA A O 1
ATOM 738 N N . GLY A 1 96 ? 7.252 7.073 -20.006 1.00 88.06 96 GLY A N 1
ATOM 739 C CA . GLY A 1 96 ? 5.924 6.788 -19.452 1.00 88.06 96 GLY A CA 1
ATOM 740 C C . GLY A 1 96 ? 5.915 6.263 -18.011 1.00 88.06 96 GLY A C 1
ATOM 741 O O . GLY A 1 96 ? 4.845 6.037 -17.457 1.00 88.06 96 GLY A O 1
ATOM 742 N N . ALA A 1 97 ? 7.078 6.040 -17.384 1.00 86.81 97 ALA A N 1
ATOM 743 C CA . ALA A 1 97 ? 7.134 5.459 -16.042 1.00 86.81 97 ALA A CA 1
ATOM 744 C C . ALA A 1 97 ? 6.534 6.382 -14.965 1.00 86.81 97 ALA A C 1
ATOM 746 O O . ALA A 1 97 ? 5.887 5.897 -14.038 1.00 86.81 97 ALA A O 1
ATOM 747 N N . THR A 1 98 ? 6.728 7.700 -15.085 1.00 85.44 98 THR A N 1
ATOM 748 C CA . THR A 1 98 ? 6.184 8.686 -14.136 1.00 85.44 98 THR A CA 1
ATOM 749 C C . THR A 1 98 ? 4.668 8.785 -14.255 1.00 85.44 98 THR A C 1
ATOM 751 O O . THR A 1 98 ? 3.974 8.764 -13.243 1.00 85.44 98 THR A O 1
ATOM 754 N N . GLU A 1 99 ? 4.158 8.857 -15.481 1.00 88.69 99 GLU A N 1
ATOM 755 C CA . GLU A 1 99 ? 2.729 8.901 -15.780 1.00 88.69 99 GLU A CA 1
ATOM 756 C C . GLU A 1 99 ? 2.051 7.621 -15.282 1.00 88.69 99 GLU A C 1
ATOM 758 O O . GLU A 1 99 ? 1.096 7.685 -14.513 1.00 88.69 99 GLU A O 1
ATOM 763 N N . HIS A 1 100 ? 2.629 6.458 -15.599 1.00 88.12 100 HIS A N 1
ATOM 764 C CA . HIS A 1 100 ? 2.156 5.169 -15.103 1.00 88.12 100 HIS A CA 1
ATOM 765 C C . HIS A 1 100 ? 2.124 5.104 -13.573 1.00 88.12 100 HIS A C 1
ATOM 767 O O . HIS A 1 100 ? 1.157 4.607 -13.004 1.00 88.12 100 HIS A O 1
ATOM 773 N N . TRP A 1 101 ? 3.158 5.614 -12.896 1.00 88.31 101 TRP A N 1
ATOM 774 C CA . TRP A 1 101 ? 3.190 5.680 -11.435 1.00 88.31 101 TRP A CA 1
ATOM 775 C C . TRP A 1 101 ? 2.017 6.483 -10.881 1.00 88.31 101 TRP A C 1
ATOM 777 O O . TRP A 1 101 ? 1.274 5.990 -10.038 1.00 88.31 101 TRP A O 1
ATOM 787 N N . GLN A 1 102 ? 1.825 7.705 -11.372 1.00 86.88 102 GLN A N 1
ATOM 788 C CA . GLN A 1 102 ? 0.753 8.582 -10.905 1.00 86.88 102 GLN A CA 1
ATOM 789 C C . GLN A 1 102 ? -0.628 7.972 -11.169 1.00 86.88 102 GLN A C 1
ATOM 791 O O . GLN A 1 102 ? -1.455 7.894 -10.261 1.00 86.88 102 GLN A O 1
ATOM 796 N N . GLU A 1 103 ? -0.856 7.486 -12.390 1.00 90.19 103 GLU A N 1
ATOM 797 C CA . GLU A 1 103 ? -2.128 6.895 -12.802 1.00 90.19 103 GLU A CA 1
ATOM 798 C C . GLU A 1 103 ? -2.458 5.626 -12.014 1.00 90.19 103 GLU A C 1
ATOM 800 O O . GLU A 1 103 ? -3.593 5.451 -11.569 1.00 90.19 103 GLU A O 1
ATOM 805 N N . ARG A 1 104 ? -1.486 4.728 -11.815 1.00 91.06 104 ARG A N 1
ATOM 806 C CA . ARG A 1 104 ? -1.739 3.441 -11.153 1.00 91.06 104 ARG A CA 1
ATOM 807 C C . ARG A 1 104 ? -1.826 3.540 -9.643 1.00 91.06 104 ARG A C 1
ATOM 809 O O . ARG A 1 104 ? -2.634 2.815 -9.064 1.00 91.06 104 ARG A O 1
ATOM 816 N N . VAL A 1 105 ? -1.087 4.445 -9.006 1.00 89.88 105 VAL A N 1
ATOM 817 C CA . VAL A 1 105 ? -1.267 4.718 -7.573 1.00 89.88 105 VAL A CA 1
ATOM 818 C C . VAL A 1 105 ? -2.661 5.291 -7.318 1.00 89.88 105 VAL A C 1
ATOM 820 O O . VAL A 1 105 ? -3.374 4.781 -6.454 1.00 89.88 105 VAL A O 1
ATOM 823 N N . ALA A 1 106 ? -3.101 6.263 -8.125 1.00 90.00 106 ALA A N 1
ATOM 824 C CA . ALA A 1 106 ? -4.453 6.814 -8.028 1.00 90.00 106 ALA A CA 1
ATOM 825 C C . ALA A 1 106 ? -5.533 5.752 -8.301 1.00 90.00 106 ALA A C 1
ATOM 827 O O . ALA A 1 106 ? -6.474 5.613 -7.524 1.00 90.00 106 ALA A O 1
ATOM 828 N N . ALA A 1 107 ? -5.372 4.942 -9.354 1.00 92.38 107 ALA A N 1
ATOM 829 C CA . ALA A 1 107 ? -6.312 3.865 -9.666 1.00 92.38 107 ALA A CA 1
ATOM 830 C C . ALA A 1 107 ? -6.386 2.805 -8.553 1.00 92.38 107 ALA A C 1
ATOM 832 O O . ALA A 1 107 ? -7.467 2.295 -8.264 1.00 92.38 107 ALA A O 1
ATOM 833 N N . THR A 1 108 ? -5.256 2.492 -7.910 1.00 92.69 108 THR A N 1
ATOM 834 C CA . THR A 1 108 ? -5.200 1.575 -6.762 1.00 92.69 108 THR A CA 1
ATOM 835 C C . THR A 1 108 ? -5.974 2.141 -5.575 1.00 92.6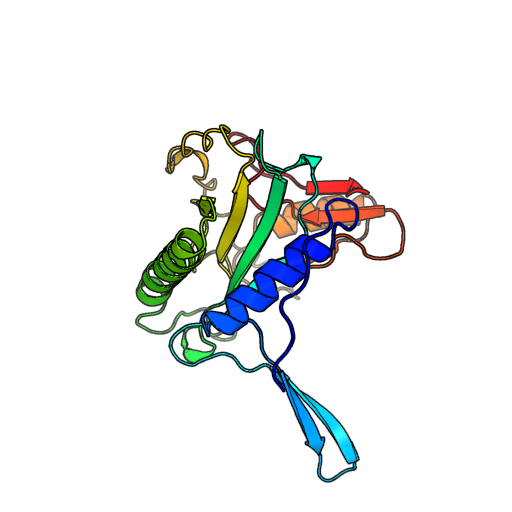9 108 THR A C 1
ATOM 837 O O . THR A 1 108 ? -6.765 1.417 -4.971 1.00 92.69 108 THR A O 1
ATOM 840 N N . ALA A 1 109 ? -5.789 3.428 -5.267 1.00 93.25 109 ALA A N 1
ATOM 841 C CA . ALA A 1 109 ? -6.537 4.095 -4.207 1.00 93.25 109 ALA A CA 1
ATOM 842 C C . ALA A 1 109 ? -8.047 4.050 -4.482 1.00 93.25 109 ALA A C 1
ATOM 844 O O . ALA A 1 109 ? -8.785 3.517 -3.658 1.00 93.25 109 ALA A O 1
ATOM 845 N N . CYS A 1 110 ? -8.492 4.455 -5.677 1.00 94.88 110 CYS A N 1
ATOM 846 C CA . CYS A 1 110 ? -9.910 4.407 -6.048 1.00 94.88 110 CYS A CA 1
ATOM 847 C C . CYS A 1 110 ? -10.504 2.990 -5.985 1.00 94.88 110 CYS A C 1
ATOM 849 O O . CYS A 1 110 ? -11.653 2.809 -5.581 1.00 94.88 110 CYS A O 1
ATOM 851 N N . ALA A 1 111 ? -9.739 1.966 -6.378 1.00 95.06 111 ALA A N 1
ATOM 852 C CA . ALA A 1 111 ? -10.196 0.581 -6.309 1.00 95.06 111 ALA A CA 1
ATOM 853 C C . ALA A 1 111 ? -10.414 0.125 -4.857 1.00 95.06 111 ALA A C 1
ATOM 855 O O . ALA A 1 111 ? -11.426 -0.505 -4.555 1.00 95.06 111 ALA A O 1
ATOM 856 N N . LEU A 1 112 ? -9.505 0.478 -3.948 1.00 95.69 112 LEU A N 1
ATOM 857 C CA . LEU A 1 112 ? -9.636 0.181 -2.521 1.00 95.69 112 LEU A CA 1
ATOM 858 C C . LEU A 1 112 ? -10.769 0.989 -1.870 1.00 95.69 112 LEU A C 1
ATOM 860 O O . LEU A 1 112 ? -11.558 0.431 -1.112 1.00 95.69 112 LEU A O 1
ATOM 864 N N . GLU A 1 113 ? -10.919 2.266 -2.217 1.00 95.69 113 GLU A N 1
ATOM 865 C CA . GLU A 1 113 ? -12.039 3.102 -1.763 1.00 95.69 113 GLU A CA 1
ATOM 866 C C . GLU A 1 113 ? -13.395 2.522 -2.185 1.00 95.69 113 GLU A C 1
ATOM 868 O O . GLU A 1 113 ? -14.347 2.534 -1.406 1.00 95.69 113 GLU A O 1
ATOM 873 N N . SER A 1 114 ? -13.483 1.923 -3.380 1.00 96.19 114 SER A N 1
ATOM 874 C CA . SER A 1 114 ? -14.710 1.265 -3.854 1.00 96.19 114 SER A CA 1
ATOM 875 C C . SER A 1 114 ? -15.140 0.058 -3.005 1.00 96.19 114 SER A C 1
ATOM 877 O O . SER A 1 114 ? -16.305 -0.336 -3.045 1.00 96.19 114 SER A O 1
ATOM 879 N N . LEU A 1 115 ? -14.224 -0.501 -2.206 1.00 95.56 115 LEU A N 1
ATOM 880 C CA . LEU A 1 115 ? -14.495 -1.564 -1.234 1.00 95.56 115 LEU A CA 1
ATOM 881 C C . LEU A 1 115 ? -14.876 -1.020 0.156 1.00 95.56 115 LEU A C 1
ATOM 883 O O . LEU A 1 115 ? -15.072 -1.803 1.084 1.00 95.56 115 LEU A O 1
ATOM 887 N N . GLY A 1 116 ? -14.986 0.303 0.313 1.00 94.25 116 GLY A N 1
ATOM 888 C CA . GLY A 1 116 ? -15.349 0.964 1.568 1.00 94.25 116 GLY A CA 1
ATOM 889 C C . GLY A 1 116 ? -14.165 1.298 2.478 1.00 94.25 116 GLY A C 1
ATOM 890 O O . GLY A 1 116 ? -14.377 1.619 3.647 1.00 94.25 116 GLY A O 1
ATOM 891 N N . TYR A 1 117 ? -12.930 1.220 1.977 1.00 95.94 117 TYR A N 1
ATOM 892 C CA . TYR A 1 117 ? -11.758 1.676 2.721 1.00 95.94 117 TYR A CA 1
ATOM 893 C C . TYR A 1 117 ? -11.578 3.190 2.625 1.00 95.94 117 TYR A C 1
ATOM 895 O O . TYR A 1 117 ? -11.884 3.812 1.611 1.00 95.94 117 TYR A O 1
ATOM 903 N N . VAL A 1 118 ? -10.997 3.768 3.670 1.00 94.06 118 VAL A N 1
ATOM 904 C CA . VAL A 1 118 ? -10.363 5.084 3.618 1.00 94.06 118 VAL A CA 1
ATOM 905 C C . VAL A 1 118 ? -8.910 4.870 3.222 1.00 94.06 118 VAL A C 1
ATOM 907 O O . VAL A 1 118 ? -8.188 4.117 3.887 1.00 94.06 118 VAL A O 1
ATOM 910 N N . VAL A 1 119 ? -8.495 5.511 2.130 1.00 91.06 119 VAL A N 1
ATOM 911 C CA . VAL A 1 119 ? -7.147 5.378 1.581 1.00 91.06 119 VAL A CA 1
ATOM 912 C C . VAL A 1 119 ? -6.421 6.704 1.668 1.00 91.06 119 VAL A C 1
ATOM 914 O O . VAL A 1 119 ? -6.931 7.744 1.264 1.00 91.06 119 VAL A O 1
ATOM 917 N N . GLU A 1 120 ? -5.190 6.655 2.154 1.00 86.31 120 GLU A N 1
ATOM 918 C CA . GLU A 1 120 ? -4.323 7.818 2.206 1.00 86.31 120 GLU A CA 1
ATOM 919 C C . GLU A 1 120 ? -2.984 7.505 1.560 1.00 86.31 120 GLU A C 1
ATOM 921 O O . GLU A 1 120 ? -2.358 6.485 1.844 1.00 86.31 120 GLU A O 1
ATOM 926 N N . SER A 1 121 ? -2.530 8.395 0.683 1.00 75.12 121 SER A N 1
ATOM 927 C CA . SER A 1 121 ? -1.226 8.262 0.047 1.00 75.12 121 SER A CA 1
ATOM 928 C C . SER A 1 121 ? -0.155 8.964 0.871 1.00 75.12 121 SER A C 1
ATOM 930 O O . SER A 1 121 ? -0.345 10.078 1.360 1.00 75.12 121 SER A O 1
ATOM 932 N N . SER A 1 122 ? 1.027 8.356 0.948 1.00 62.66 122 SER A N 1
ATOM 933 C CA . SER A 1 122 ? 2.234 9.099 1.312 1.00 62.66 122 SER A CA 1
ATOM 934 C C . SER A 1 122 ? 2.509 10.143 0.228 1.00 62.66 122 SER A C 1
ATOM 936 O O . SER A 1 122 ? 2.967 9.807 -0.866 1.00 62.66 122 SER A O 1
ATOM 938 N N . GLY A 1 123 ? 2.247 11.421 0.510 1.00 52.12 123 GLY A N 1
ATOM 939 C CA . GLY A 1 123 ? 2.428 12.529 -0.445 1.00 52.12 123 GLY A CA 1
ATOM 940 C C . GLY A 1 123 ? 3.872 12.754 -0.934 1.00 52.12 123 GLY A C 1
ATOM 941 O O . GLY A 1 123 ? 4.124 13.689 -1.684 1.00 52.12 123 GLY A O 1
ATOM 942 N N . GLY A 1 124 ? 4.829 11.908 -0.530 1.00 54.94 124 GLY A N 1
ATOM 943 C CA . GLY A 1 124 ? 6.238 11.937 -0.937 1.00 54.94 124 GLY A CA 1
ATOM 944 C C . GLY A 1 124 ? 6.681 10.794 -1.862 1.00 54.94 124 GLY A C 1
ATOM 945 O O . GLY A 1 124 ? 7.860 10.732 -2.217 1.00 54.94 124 GLY A O 1
ATOM 946 N N . SER A 1 125 ? 5.780 9.890 -2.264 1.00 57.09 125 SER A N 1
ATOM 947 C CA . SER A 1 125 ? 6.107 8.720 -3.093 1.00 57.09 125 SER A CA 1
ATOM 948 C C . SER A 1 125 ? 6.374 9.112 -4.555 1.00 57.09 125 SER A C 1
ATOM 950 O O . SER A 1 125 ? 5.548 8.970 -5.451 1.00 57.09 125 SER A O 1
ATOM 952 N N . SER A 1 126 ? 7.571 9.643 -4.806 1.00 63.72 126 SER A N 1
ATOM 953 C CA . SER A 1 126 ? 8.091 9.861 -6.155 1.00 63.72 126 SER A CA 1
ATOM 954 C C . SER A 1 126 ? 8.832 8.621 -6.644 1.00 63.72 126 SER A C 1
ATOM 956 O O . SER A 1 126 ? 9.724 8.117 -5.954 1.00 63.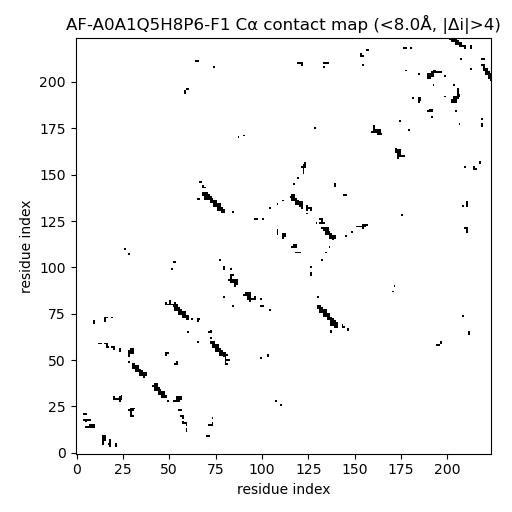72 126 SER A O 1
ATOM 958 N N . LEU A 1 127 ? 8.551 8.221 -7.887 1.00 66.38 127 LEU A N 1
ATOM 959 C CA . LEU A 1 127 ? 9.293 7.203 -8.639 1.00 66.38 127 LEU A CA 1
ATOM 960 C C . LEU A 1 127 ? 10.820 7.434 -8.603 1.00 66.38 127 LEU A C 1
ATOM 962 O O . LEU A 1 127 ? 11.601 6.493 -8.702 1.00 66.38 127 LEU A O 1
ATOM 966 N N . HIS A 1 128 ? 11.276 8.681 -8.436 1.00 62.41 128 HIS A N 1
ATOM 967 C CA . HIS A 1 128 ? 12.702 9.004 -8.340 1.00 62.41 128 HIS A CA 1
ATOM 968 C C . HIS A 1 128 ? 13.368 8.518 -7.048 1.00 62.41 128 HIS A C 1
ATOM 970 O O . HIS A 1 128 ? 14.570 8.239 -7.059 1.00 62.41 128 HIS A O 1
ATOM 976 N N . TYR A 1 129 ? 12.609 8.433 -5.955 1.00 60.00 129 TYR A N 1
ATOM 977 C CA . TYR A 1 129 ? 13.129 8.153 -4.615 1.00 60.00 129 TYR A CA 1
ATOM 978 C C . TYR A 1 129 ? 12.724 6.780 -4.086 1.00 60.00 129 TYR A C 1
ATOM 980 O O . TYR A 1 129 ? 13.419 6.246 -3.221 1.00 60.00 129 TYR A O 1
ATOM 988 N N . HIS A 1 130 ? 11.646 6.208 -4.620 1.00 65.31 130 HIS A N 1
ATOM 989 C CA . HIS A 1 130 ? 11.065 4.967 -4.132 1.00 65.31 130 HIS A CA 1
ATOM 990 C C . HIS A 1 130 ? 10.936 3.934 -5.249 1.00 65.31 130 HIS A C 1
ATOM 992 O O . HIS A 1 130 ? 10.732 4.268 -6.416 1.00 65.31 130 HIS A O 1
ATOM 998 N N . TYR A 1 131 ? 11.106 2.664 -4.884 1.00 70.19 131 TYR A N 1
ATOM 999 C CA . TYR A 1 131 ? 10.894 1.543 -5.798 1.00 70.19 131 TYR A CA 1
ATOM 1000 C C . TYR A 1 131 ? 9.412 1.141 -5.871 1.00 70.19 131 TYR A C 1
ATOM 1002 O O . TYR A 1 131 ? 9.015 0.452 -6.811 1.00 70.19 131 TYR A O 1
ATOM 1010 N N . ASP A 1 132 ? 8.627 1.594 -4.897 1.00 77.31 132 ASP A N 1
ATOM 1011 C CA . ASP A 1 132 ? 7.211 1.347 -4.688 1.00 77.31 132 ASP A CA 1
ATOM 1012 C C . ASP A 1 132 ? 6.496 2.595 -4.126 1.00 77.31 132 ASP A C 1
ATOM 1014 O O . ASP A 1 132 ? 7.120 3.570 -3.700 1.00 77.31 132 ASP A O 1
ATOM 1018 N N . ALA A 1 133 ? 5.168 2.587 -4.152 1.00 81.19 133 ALA A N 1
ATOM 1019 C CA . ALA A 1 133 ? 4.337 3.595 -3.507 1.00 81.19 133 ALA A CA 1
ATOM 1020 C C . ALA A 1 133 ? 3.594 2.968 -2.326 1.00 81.19 133 ALA A C 1
ATOM 1022 O O . ALA A 1 133 ? 2.993 1.905 -2.466 1.00 81.19 133 ALA A O 1
ATOM 1023 N N . GLY A 1 134 ? 3.616 3.635 -1.172 1.00 83.19 134 GLY A N 1
ATOM 1024 C CA . GLY A 1 134 ? 2.867 3.212 0.009 1.00 83.19 134 GLY A CA 1
ATOM 1025 C C . GLY A 1 134 ? 1.527 3.935 0.133 1.00 83.19 134 GLY A C 1
ATOM 1026 O O . GLY A 1 134 ? 1.481 5.166 0.035 1.00 83.19 134 GLY A O 1
ATOM 1027 N N . LEU A 1 135 ? 0.479 3.157 0.411 1.00 86.56 135 LEU A N 1
ATOM 1028 C CA . LEU A 1 135 ? -0.883 3.584 0.736 1.00 86.56 135 LEU A CA 1
ATOM 1029 C C . LEU A 1 135 ? -1.277 3.094 2.136 1.00 86.56 135 LEU A C 1
ATOM 1031 O O . LEU A 1 135 ? -1.024 1.941 2.489 1.00 86.56 135 LEU A O 1
ATOM 1035 N N . LEU A 1 136 ? -1.888 3.955 2.942 1.00 88.06 136 LEU A N 1
ATOM 1036 C CA . LEU A 1 136 ? -2.458 3.620 4.239 1.00 88.06 136 LEU A CA 1
ATOM 1037 C C . LEU A 1 136 ? -3.920 3.297 3.989 1.00 88.06 136 LEU A C 1
ATOM 1039 O O . LEU A 1 136 ? -4.649 4.124 3.447 1.00 88.06 136 LEU A O 1
ATOM 1043 N N . VAL A 1 137 ? -4.329 2.086 4.337 1.00 92.25 137 VAL A N 1
ATOM 1044 C CA . VAL A 1 137 ? -5.658 1.571 4.021 1.00 92.25 137 VAL A CA 1
ATOM 1045 C C . VAL A 1 137 ? -6.324 1.203 5.326 1.00 92.25 137 VAL A C 1
ATOM 1047 O O . VAL A 1 137 ? -5.865 0.301 6.029 1.00 92.25 137 VAL A O 1
ATOM 1050 N N . SER A 1 138 ? -7.397 1.912 5.652 1.00 93.62 138 SER A N 1
ATOM 1051 C CA . SER A 1 138 ? -8.111 1.732 6.910 1.00 93.62 138 SER A CA 1
ATOM 1052 C C . SER A 1 138 ? -9.601 1.524 6.692 1.00 93.62 138 SER A C 1
ATOM 1054 O O . SER A 1 138 ? -10.191 2.049 5.750 1.00 93.62 138 SER A O 1
ATOM 1056 N N . ARG A 1 139 ? -10.215 0.730 7.567 1.00 95.12 139 ARG A N 1
ATOM 1057 C CA . ARG A 1 139 ? -11.667 0.638 7.702 1.00 95.12 139 ARG A CA 1
ATOM 1058 C C . ARG A 1 139 ? -12.035 1.260 9.037 1.00 95.12 139 ARG A C 1
ATOM 1060 O O . ARG A 1 139 ? -11.486 0.869 10.067 1.00 95.12 139 ARG A O 1
ATOM 1067 N N . LEU A 1 140 ? -12.911 2.254 9.001 1.00 94.00 140 LEU A N 1
ATOM 1068 C CA . LEU A 1 140 ? -13.330 2.985 10.190 1.00 94.00 140 LEU A CA 1
ATOM 1069 C C . LEU A 1 140 ? -14.521 2.296 10.857 1.00 94.00 140 LEU A C 1
ATOM 1071 O O . LEU A 1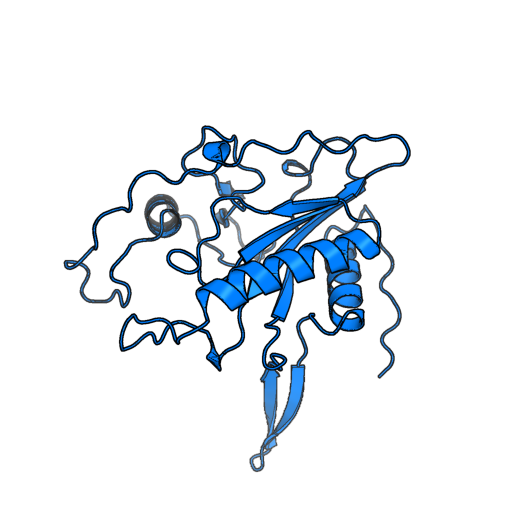 140 ? -15.364 1.713 10.174 1.00 94.00 140 LEU A O 1
ATOM 1075 N N . CYS A 1 141 ? -14.595 2.394 12.183 1.00 92.31 141 CYS A N 1
ATOM 1076 C CA . CYS A 1 141 ? -15.784 2.042 12.947 1.00 92.31 141 CYS A CA 1
ATOM 1077 C C . CYS A 1 141 ? -16.992 2.855 12.461 1.00 92.31 141 CYS A C 1
ATOM 1079 O O . CYS A 1 141 ? -16.860 3.999 12.016 1.00 92.31 141 CYS A O 1
ATOM 1081 N N . GLU A 1 142 ? -18.193 2.303 12.617 1.00 89.44 142 GLU A N 1
ATOM 1082 C CA . GLU A 1 142 ? -19.423 3.034 12.321 1.00 89.44 142 GLU A CA 1
ATOM 1083 C C . GLU A 1 142 ? -19.491 4.347 13.125 1.00 89.44 142 GLU A C 1
ATOM 1085 O O . GLU A 1 142 ? -19.297 4.369 14.341 1.00 89.44 142 GLU A O 1
ATOM 1090 N N . GLY A 1 143 ? -19.741 5.460 12.429 1.00 87.81 143 GLY A N 1
ATOM 1091 C CA . GLY A 1 143 ? -19.807 6.798 13.022 1.00 87.81 143 GLY A CA 1
ATOM 1092 C C . GLY A 1 143 ? -18.458 7.501 13.221 1.00 87.81 143 GLY A C 1
ATOM 1093 O O . GLY A 1 143 ? -18.457 8.679 13.578 1.00 87.81 143 GLY A O 1
ATOM 1094 N N . ALA A 1 144 ? -17.326 6.839 12.963 1.00 90.06 144 ALA A N 1
ATOM 1095 C CA . ALA A 1 144 ? -16.027 7.503 12.939 1.00 90.06 144 ALA A CA 1
ATOM 1096 C C . ALA A 1 144 ? -15.852 8.323 11.650 1.00 90.06 144 ALA A C 1
ATOM 1098 O O . ALA A 1 144 ? -16.301 7.942 10.567 1.00 90.06 144 ALA A O 1
ATOM 1099 N N . THR A 1 145 ? -15.194 9.473 11.770 1.00 85.69 145 THR A N 1
ATOM 1100 C CA . THR A 1 145 ? -14.898 10.359 10.641 1.00 85.69 145 THR A CA 1
ATOM 1101 C C . THR A 1 145 ? -13.463 10.147 10.173 1.00 85.69 145 THR A C 1
ATOM 1103 O O . THR A 1 145 ? -12.572 10.106 11.026 1.00 85.69 145 THR A O 1
ATOM 1106 N N . PRO A 1 146 ? -13.204 10.076 8.855 1.00 82.06 146 PRO A N 1
ATOM 1107 C CA . PRO A 1 146 ? -11.843 10.097 8.334 1.00 82.06 146 PRO A CA 1
ATOM 1108 C C . PRO A 1 146 ? -11.070 11.298 8.873 1.00 82.06 146 PRO A C 1
ATOM 1110 O O . PRO A 1 146 ? -11.633 12.389 9.015 1.00 82.06 146 PRO A O 1
ATOM 1113 N N . ARG A 1 147 ? -9.779 11.103 9.159 1.00 75.88 147 ARG A N 1
ATOM 1114 C CA . ARG A 1 147 ? -8.903 12.229 9.485 1.00 75.88 147 ARG A CA 1
ATOM 1115 C C . ARG A 1 147 ? -8.851 13.189 8.300 1.00 75.88 147 ARG A C 1
ATOM 1117 O O . ARG A 1 147 ? -8.929 12.769 7.146 1.00 75.88 147 ARG A O 1
ATOM 1124 N N . GLU A 1 148 ? -8.724 14.478 8.589 1.00 73.94 148 GLU A N 1
ATOM 1125 C CA . GLU A 1 148 ? -8.518 15.465 7.536 1.00 73.94 148 GLU A CA 1
ATOM 1126 C C . GLU A 1 148 ? -7.212 15.146 6.798 1.00 73.94 148 GLU A C 1
ATOM 1128 O O . GLU A 1 148 ? -6.189 14.850 7.425 1.00 73.94 148 GLU A O 1
ATOM 1133 N N . ALA A 1 149 ? -7.262 15.167 5.465 1.00 67.06 149 ALA A N 1
ATOM 1134 C CA . ALA A 1 149 ? -6.092 14.896 4.648 1.00 67.06 149 ALA A CA 1
ATOM 1135 C C . ALA A 1 149 ? -4.991 15.906 4.986 1.00 67.06 149 ALA A C 1
ATOM 1137 O O . ALA A 1 149 ? -5.209 17.120 4.975 1.00 67.06 149 ALA A O 1
ATOM 1138 N N . LEU A 1 150 ? -3.794 15.401 5.278 1.00 66.31 150 LEU A N 1
ATOM 1139 C CA . LEU A 1 150 ? -2.641 16.266 5.481 1.00 66.31 150 LEU A CA 1
ATOM 1140 C C . LEU A 1 150 ? -2.331 17.011 4.173 1.00 66.31 150 LEU A C 1
ATOM 1142 O O . LEU A 1 150 ? -2.407 16.408 3.100 1.00 66.31 150 LEU A O 1
ATOM 1146 N N . PRO A 1 151 ? -1.965 18.304 4.231 1.00 64.56 151 PRO A N 1
ATOM 1147 C CA . PRO A 1 151 ? -1.628 19.056 3.028 1.00 64.56 151 PRO A CA 1
ATOM 1148 C C . PRO A 1 151 ? -0.419 18.422 2.329 1.00 64.56 151 PRO A C 1
ATOM 1150 O O . PRO A 1 151 ? 0.491 17.952 3.004 1.00 64.56 151 PRO A O 1
ATOM 1153 N N . ASP A 1 152 ? -0.340 18.480 0.995 1.00 62.53 152 ASP A N 1
ATOM 1154 C CA . ASP A 1 152 ? 0.761 17.875 0.214 1.00 62.53 152 ASP A CA 1
ATOM 1155 C C . ASP A 1 152 ? 2.159 18.277 0.722 1.00 62.53 152 ASP A C 1
ATOM 1157 O O . ASP A 1 152 ? 3.106 17.488 0.732 1.00 62.53 152 ASP A O 1
ATOM 1161 N N . ALA A 1 153 ? 2.282 19.516 1.207 1.00 60.84 153 ALA A N 1
ATOM 1162 C CA . ALA A 1 153 ? 3.516 20.056 1.766 1.00 60.84 153 ALA A CA 1
ATOM 1163 C C . ALA A 1 153 ? 3.941 19.407 3.098 1.00 60.84 153 ALA A C 1
ATOM 1165 O O . ALA A 1 153 ? 5.119 19.486 3.446 1.00 60.84 153 ALA A O 1
ATOM 1166 N N . ALA A 1 154 ? 3.027 18.753 3.824 1.00 57.41 154 ALA A N 1
ATOM 1167 C CA . ALA A 1 154 ? 3.330 18.000 5.043 1.00 57.41 154 ALA A CA 1
ATOM 1168 C C . ALA A 1 154 ? 4.303 16.842 4.777 1.00 57.41 154 ALA A C 1
ATOM 1170 O O . ALA A 1 154 ? 5.035 16.430 5.670 1.00 57.41 154 ALA A O 1
ATOM 1171 N N . TRP A 1 155 ? 4.354 16.358 3.533 1.00 54.59 155 TRP A N 1
ATOM 1172 C CA . TRP A 1 155 ? 5.229 15.269 3.102 1.00 54.59 155 TRP A CA 1
ATOM 1173 C C . TRP A 1 155 ? 6.413 15.736 2.254 1.00 54.59 155 TRP A C 1
ATOM 1175 O O . TRP A 1 155 ? 7.131 14.909 1.686 1.00 54.59 155 TRP A O 1
ATOM 1185 N N . ALA A 1 156 ? 6.640 17.051 2.152 1.00 56.91 156 ALA A N 1
ATOM 1186 C CA . ALA A 1 156 ? 7.742 17.596 1.375 1.00 56.91 156 ALA A CA 1
ATOM 1187 C C . ALA A 1 156 ? 9.081 17.097 1.939 1.00 56.91 156 ALA A C 1
ATOM 1189 O O . ALA A 1 156 ? 9.558 17.545 2.986 1.00 56.91 156 ALA A O 1
ATOM 1190 N N . LEU A 1 157 ? 9.710 16.159 1.226 1.00 50.72 157 LEU A N 1
ATOM 1191 C CA . LEU A 1 157 ? 11.020 15.652 1.608 1.00 50.72 157 LEU A CA 1
ATOM 1192 C C . LEU A 1 157 ? 12.033 16.812 1.617 1.00 50.72 157 LEU A C 1
ATOM 1194 O O . LEU A 1 157 ? 12.039 17.639 0.698 1.00 50.72 157 LEU A O 1
ATOM 1198 N N . PRO A 1 158 ? 12.936 16.892 2.615 1.00 48.09 158 PRO A N 1
ATOM 1199 C CA . PRO A 1 158 ? 14.068 17.803 2.521 1.00 48.09 158 PRO A CA 1
ATOM 1200 C C . PRO A 1 158 ? 14.880 17.493 1.254 1.00 48.09 158 PRO A C 1
ATOM 1202 O O . PRO A 1 158 ? 14.909 16.346 0.804 1.00 48.09 158 PRO A O 1
ATOM 1205 N N . LYS A 1 159 ? 15.551 18.518 0.697 1.00 43.75 159 LYS A N 1
ATOM 1206 C CA . LYS A 1 159 ? 16.408 18.400 -0.501 1.00 43.75 159 LYS A CA 1
ATOM 1207 C C . LYS A 1 159 ? 17.228 17.098 -0.466 1.00 43.75 159 LYS A C 1
ATOM 1209 O O . LYS A 1 159 ? 17.758 16.777 0.604 1.00 43.75 159 LYS A O 1
ATOM 1214 N N . PRO A 1 160 ? 17.355 16.385 -1.602 1.00 43.69 160 PRO A N 1
ATOM 1215 C CA . PRO A 1 160 ? 18.011 15.084 -1.656 1.00 43.69 160 PRO A CA 1
ATOM 1216 C C . PRO A 1 160 ? 19.372 15.116 -0.960 1.00 43.69 160 PRO A C 1
ATOM 1218 O O . PRO A 1 160 ? 20.150 16.061 -1.122 1.00 43.69 160 PRO A O 1
ATOM 1221 N N . VAL A 1 161 ? 19.649 14.078 -0.165 1.00 40.34 161 VAL A N 1
ATOM 1222 C CA . VAL A 1 161 ? 20.991 13.854 0.377 1.00 40.34 161 VAL A CA 1
ATOM 1223 C C . VAL A 1 161 ? 21.909 13.640 -0.832 1.00 40.34 161 VAL A C 1
ATOM 1225 O O . VAL A 1 161 ? 21.598 12.767 -1.643 1.00 40.34 161 VAL A O 1
ATOM 1228 N N . PRO A 1 162 ? 22.988 14.429 -1.000 1.00 36.66 162 PRO A N 1
ATOM 1229 C CA . PRO A 1 162 ? 23.826 14.360 -2.189 1.00 36.66 162 PRO A CA 1
ATOM 1230 C C . PRO A 1 162 ? 24.381 12.945 -2.402 1.00 36.66 162 PRO A C 1
ATOM 1232 O O . PRO A 1 162 ? 24.607 12.221 -1.423 1.00 36.66 162 PRO A O 1
ATOM 1235 N N . PRO A 1 163 ? 24.604 12.549 -3.666 1.00 42.59 163 PRO A N 1
ATOM 1236 C CA . PRO A 1 163 ? 24.952 11.184 -3.995 1.00 42.59 163 PRO A CA 1
ATOM 1237 C C . PRO A 1 163 ? 26.251 10.737 -3.320 1.00 42.59 163 PRO A C 1
ATOM 1239 O O . PRO A 1 163 ? 27.267 11.438 -3.343 1.00 42.59 163 PRO A O 1
ATOM 1242 N N . ASN A 1 164 ? 26.229 9.552 -2.704 1.00 40.81 164 ASN A N 1
ATOM 1243 C CA . ASN A 1 164 ? 27.384 9.011 -1.989 1.00 40.81 164 ASN A CA 1
ATOM 1244 C C . ASN A 1 164 ? 28.320 8.290 -2.966 1.00 40.81 164 ASN A C 1
ATOM 1246 O O . ASN A 1 164 ? 28.401 7.065 -2.995 1.00 40.81 164 ASN A O 1
ATOM 1250 N N . HIS A 1 165 ? 29.062 9.062 -3.760 1.00 42.31 165 HIS A N 1
ATOM 1251 C CA . HIS A 1 165 ? 30.085 8.533 -4.669 1.00 42.31 165 HIS A CA 1
ATOM 1252 C C . HIS A 1 165 ? 31.266 7.842 -3.948 1.00 42.31 165 HIS A C 1
ATOM 1254 O O . HIS A 1 165 ? 32.158 7.322 -4.616 1.00 42.31 165 HIS A O 1
ATOM 1260 N N . GLN A 1 166 ? 31.308 7.841 -2.607 1.00 39.91 166 GLN A N 1
ATOM 1261 C CA . GLN A 1 166 ? 32.425 7.317 -1.811 1.00 39.91 166 GLN A CA 1
ATOM 1262 C C . GLN A 1 166 ? 32.191 5.898 -1.252 1.00 39.91 166 GLN A C 1
ATOM 1264 O O . GLN A 1 166 ? 33.137 5.274 -0.771 1.00 39.91 166 GLN A O 1
ATOM 1269 N N . GLU A 1 167 ? 30.982 5.329 -1.350 1.00 43.81 167 GLU A N 1
ATOM 1270 C CA . GLU A 1 167 ? 30.702 3.955 -0.900 1.00 43.81 167 GLU A CA 1
ATOM 1271 C C . GLU A 1 167 ? 30.839 2.924 -2.030 1.00 43.81 167 GLU A C 1
ATOM 1273 O O . GLU A 1 167 ? 29.938 2.705 -2.834 1.00 43.81 167 GLU A O 1
ATOM 1278 N N . ARG A 1 168 ? 31.984 2.228 -2.047 1.00 38.47 168 ARG A N 1
ATOM 1279 C CA . ARG A 1 168 ? 32.457 1.320 -3.118 1.00 38.47 168 ARG A CA 1
ATOM 1280 C C . ARG A 1 168 ? 31.552 0.120 -3.461 1.00 38.47 168 ARG A C 1
ATOM 1282 O O . ARG A 1 168 ? 31.819 -0.578 -4.433 1.00 38.47 168 ARG A O 1
ATOM 1289 N N . ILE A 1 169 ? 30.534 -0.152 -2.650 1.00 45.28 169 ILE A N 1
ATOM 1290 C CA . ILE A 1 169 ? 29.625 -1.310 -2.745 1.00 45.28 169 ILE A CA 1
ATOM 1291 C C . ILE A 1 169 ? 28.167 -0.903 -3.005 1.00 45.28 169 ILE A C 1
ATOM 1293 O O . ILE A 1 169 ? 27.311 -1.772 -3.175 1.00 45.28 169 ILE A O 1
ATOM 1297 N N . TRP A 1 170 ? 27.874 0.399 -3.061 1.00 44.72 170 TRP A N 1
ATOM 1298 C CA . TRP A 1 170 ? 26.515 0.912 -3.187 1.00 44.72 170 TRP A CA 1
ATOM 1299 C C . TRP A 1 170 ? 26.160 1.179 -4.660 1.00 44.72 170 TRP A C 1
ATOM 1301 O O . TRP A 1 170 ? 26.845 1.935 -5.341 1.00 44.72 170 TRP A O 1
ATOM 1311 N N . ARG A 1 171 ? 25.100 0.536 -5.181 1.00 45.00 171 ARG A N 1
ATOM 1312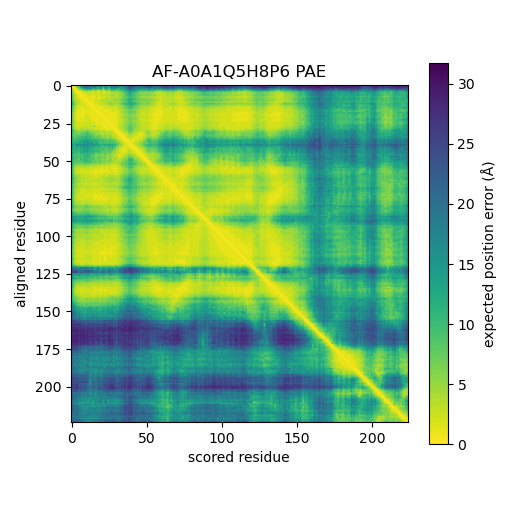 C CA . ARG A 1 171 ? 24.679 0.631 -6.602 1.00 45.00 171 ARG A CA 1
ATOM 1313 C C . ARG A 1 171 ? 23.758 1.820 -6.913 1.00 45.00 171 ARG A C 1
ATOM 1315 O O . ARG A 1 171 ? 23.309 1.958 -8.046 1.00 45.00 171 ARG A O 1
ATOM 1322 N N . TYR A 1 172 ? 23.464 2.662 -5.927 1.00 49.81 172 TYR A N 1
ATOM 1323 C CA . TYR A 1 172 ? 22.542 3.789 -6.060 1.00 49.81 172 TYR A CA 1
ATOM 1324 C C . TYR A 1 172 ? 23.299 5.103 -5.884 1.00 49.81 172 TYR A C 1
ATOM 1326 O O . TYR A 1 172 ? 24.101 5.222 -4.962 1.00 49.81 172 TYR A O 1
ATOM 1334 N N . ALA A 1 173 ? 23.038 6.084 -6.752 1.00 42.03 173 ALA A N 1
ATOM 1335 C CA . ALA A 1 173 ? 23.619 7.416 -6.606 1.00 42.03 173 ALA A CA 1
ATOM 1336 C C . ALA A 1 173 ? 23.144 8.055 -5.290 1.00 42.03 173 ALA A C 1
ATOM 1338 O O . ALA A 1 173 ? 23.971 8.492 -4.500 1.00 42.03 173 ALA A O 1
ATOM 1339 N N . ASP A 1 174 ? 21.845 7.991 -4.991 1.00 46.09 174 ASP A N 1
ATOM 1340 C CA . ASP A 1 174 ? 21.248 8.650 -3.829 1.00 46.09 174 ASP A CA 1
ATOM 1341 C C . ASP A 1 174 ? 21.064 7.687 -2.642 1.00 46.09 174 ASP A C 1
ATOM 1343 O O . ASP A 1 174 ? 20.625 6.542 -2.793 1.00 46.09 174 ASP A O 1
ATOM 1347 N N . ARG A 1 175 ? 21.369 8.152 -1.423 1.00 46.94 175 ARG A N 1
ATOM 1348 C CA . ARG A 1 175 ? 20.928 7.467 -0.200 1.00 46.94 175 ARG A CA 1
ATOM 1349 C C . ARG A 1 175 ? 19.477 7.862 0.059 1.00 46.94 175 ARG A C 1
ATOM 1351 O O . ARG A 1 175 ? 19.215 9.027 0.352 1.00 46.94 175 ARG A O 1
ATOM 1358 N N . SER A 1 176 ? 18.551 6.901 0.018 1.00 53.44 176 SER A N 1
ATOM 1359 C CA . SER A 1 176 ? 17.224 7.124 0.596 1.00 53.44 176 SER A CA 1
ATOM 1360 C C . SER A 1 176 ? 17.378 7.546 2.072 1.00 53.44 176 SER A C 1
ATOM 1362 O O . SER A 1 176 ? 18.308 7.091 2.755 1.00 53.44 176 SER A O 1
ATOM 1364 N N . PRO A 1 177 ? 16.508 8.428 2.597 1.00 52.25 177 PRO A N 1
ATOM 1365 C CA . PRO A 1 177 ? 16.516 8.804 4.013 1.00 52.25 177 PRO A CA 1
ATOM 1366 C C . PRO A 1 177 ? 16.505 7.598 4.967 1.00 52.25 177 PRO A C 1
ATOM 1368 O O . PRO A 1 177 ? 17.113 7.657 6.038 1.00 52.25 177 PRO A O 1
ATOM 1371 N N . GLU A 1 178 ? 15.887 6.498 4.538 1.00 57.38 178 GLU A N 1
ATOM 1372 C CA . GLU A 1 178 ? 15.843 5.198 5.207 1.00 57.38 178 GLU A CA 1
ATOM 1373 C C . GLU A 1 178 ? 17.236 4.598 5.453 1.00 57.38 178 GLU A C 1
ATOM 1375 O O . GLU A 1 178 ? 17.527 4.139 6.556 1.00 57.38 178 GLU A O 1
ATOM 1380 N N . HIS A 1 179 ? 18.159 4.688 4.489 1.00 60.97 179 HIS A N 1
ATOM 1381 C CA . HIS A 1 179 ? 19.515 4.154 4.656 1.00 60.97 179 HIS A CA 1
ATOM 1382 C C . HIS A 1 179 ? 20.279 4.798 5.808 1.00 60.97 179 HIS A C 1
ATOM 1384 O O . HIS A 1 179 ? 21.075 4.134 6.470 1.00 60.97 179 HIS A O 1
ATOM 1390 N N . VAL A 1 180 ? 20.031 6.080 6.073 1.00 62.94 180 VAL A N 1
ATOM 1391 C CA . VAL A 1 180 ? 20.683 6.774 7.184 1.00 62.94 180 VAL A CA 1
ATOM 1392 C C . VAL A 1 180 ? 20.131 6.291 8.526 1.00 62.94 180 VAL A C 1
ATOM 1394 O O . VAL A 1 180 ? 20.899 6.153 9.475 1.00 62.94 180 VAL A O 1
ATOM 1397 N N . VAL A 1 181 ? 18.831 5.991 8.614 1.00 62.81 181 VAL A N 1
ATOM 1398 C CA . VAL A 1 181 ? 18.244 5.377 9.817 1.00 62.81 181 VAL A CA 1
ATOM 1399 C C . VAL A 1 181 ? 18.780 3.972 10.006 1.00 62.81 181 VAL A C 1
ATOM 1401 O O . VAL A 1 181 ? 19.258 3.646 11.088 1.00 62.81 181 VAL A O 1
ATOM 1404 N N . ARG A 1 182 ? 18.768 3.168 8.942 1.00 68.12 182 ARG A N 1
ATOM 1405 C CA . ARG A 1 182 ? 19.287 1.806 8.961 1.00 68.12 182 ARG A CA 1
ATOM 1406 C C . ARG A 1 182 ? 20.728 1.763 9.454 1.00 68.12 182 ARG A C 1
ATOM 1408 O O . ARG A 1 182 ? 21.083 0.878 10.225 1.00 68.12 182 ARG A O 1
ATOM 1415 N N . ASP A 1 183 ? 21.553 2.728 9.057 1.00 69.19 183 ASP A N 1
ATOM 1416 C CA . ASP A 1 183 ? 22.925 2.845 9.548 1.00 69.19 183 ASP A CA 1
ATOM 1417 C C . ASP A 1 183 ? 22.987 3.189 11.046 1.00 69.19 183 ASP A C 1
ATOM 1419 O O . ASP A 1 183 ? 23.814 2.622 11.758 1.00 69.19 183 ASP A O 1
ATOM 1423 N N . VAL A 1 184 ? 22.131 4.088 11.545 1.00 67.12 184 VAL A N 1
ATOM 1424 C CA . VAL A 1 184 ? 22.055 4.440 12.978 1.00 67.12 184 VAL A CA 1
ATOM 1425 C C . VAL A 1 184 ? 21.570 3.254 13.814 1.00 67.12 184 VAL A C 1
ATOM 1427 O O . VAL A 1 184 ? 22.209 2.905 14.804 1.00 67.12 184 VAL A O 1
ATOM 1430 N N . VAL A 1 185 ? 20.497 2.592 13.382 1.00 69.19 185 VAL A N 1
ATOM 1431 C CA . VAL A 1 185 ? 19.932 1.385 14.002 1.00 69.19 1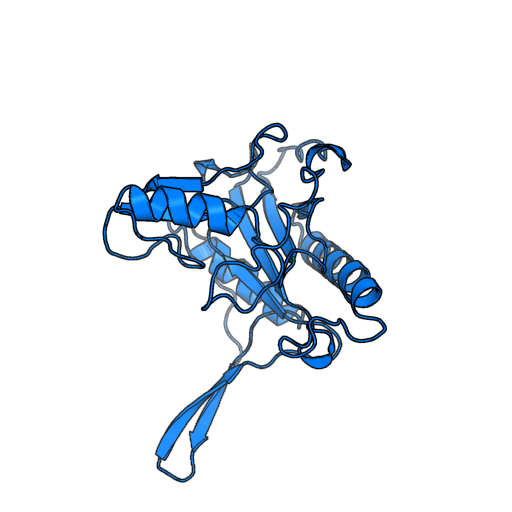85 VAL A CA 1
ATOM 1432 C C . VAL A 1 185 ? 20.976 0.269 14.052 1.00 69.19 185 VAL A C 1
ATOM 1434 O O . VAL A 1 185 ? 21.239 -0.297 15.113 1.00 69.19 185 VAL A O 1
ATOM 1437 N N . ARG A 1 186 ? 21.643 -0.004 12.924 1.00 70.56 186 ARG A N 1
ATOM 1438 C CA . ARG A 1 186 ? 22.683 -1.036 12.848 1.00 70.56 186 ARG A CA 1
ATOM 1439 C C . ARG A 1 186 ? 23.868 -0.711 13.755 1.00 70.56 186 ARG A C 1
ATOM 1441 O O . ARG A 1 186 ? 24.367 -1.600 14.437 1.00 70.56 186 ARG A O 1
ATOM 1448 N N . LYS A 1 187 ? 24.305 0.555 13.808 1.00 74.31 187 LYS A N 1
ATOM 1449 C CA . LYS A 1 187 ? 25.354 1.008 14.743 1.00 74.31 187 LYS A CA 1
ATOM 1450 C C . LYS A 1 187 ? 24.942 0.841 16.206 1.00 74.31 187 LYS A C 1
ATOM 1452 O O . LYS A 1 187 ? 25.803 0.583 17.038 1.00 74.31 187 LYS A O 1
ATOM 1457 N N . ALA A 1 188 ? 23.652 0.954 16.509 1.00 71.38 188 ALA A N 1
ATOM 1458 C CA . ALA A 1 188 ? 23.106 0.698 17.837 1.00 71.38 188 ALA A CA 1
ATOM 1459 C C . ALA A 1 188 ? 22.964 -0.805 18.167 1.00 71.38 188 ALA A C 1
ATOM 1461 O O . ALA A 1 188 ? 22.514 -1.142 19.261 1.00 71.38 188 ALA A O 1
ATOM 1462 N N . GLY A 1 189 ? 23.338 -1.711 17.253 1.00 68.62 189 GLY A N 1
ATOM 1463 C CA . GLY A 1 189 ? 23.280 -3.164 17.450 1.00 68.62 189 GLY A CA 1
ATOM 1464 C C . GLY A 1 189 ? 21.918 -3.796 17.151 1.00 68.62 189 GLY A C 1
ATOM 1465 O O . GLY A 1 189 ? 21.698 -4.951 17.504 1.00 68.62 189 GLY A O 1
ATOM 1466 N N . TRP A 1 190 ? 21.010 -3.054 16.517 1.00 66.06 190 TRP A N 1
ATOM 1467 C CA . TRP A 1 190 ? 19.672 -3.523 16.162 1.00 66.06 190 TRP A CA 1
ATOM 1468 C C . TRP A 1 190 ? 19.656 -4.096 14.744 1.00 66.06 190 TRP A C 1
ATOM 1470 O O . TRP A 1 190 ? 20.371 -3.618 13.854 1.00 66.06 190 TRP A O 1
ATOM 1480 N N . ARG A 1 191 ? 18.825 -5.118 14.521 1.00 66.44 191 ARG A N 1
ATOM 1481 C CA . ARG A 1 191 ? 18.563 -5.644 13.177 1.00 66.44 191 ARG A CA 1
ATOM 1482 C C . ARG A 1 191 ? 17.538 -4.763 12.473 1.00 66.44 191 ARG A C 1
ATOM 1484 O O . ARG A 1 191 ? 16.625 -4.240 13.099 1.00 66.44 191 ARG A O 1
ATOM 1491 N N . TRP A 1 192 ? 17.720 -4.582 11.171 1.00 63.00 192 TRP A N 1
ATOM 1492 C CA . TRP A 1 192 ? 16.767 -3.880 10.316 1.00 63.00 192 TRP A CA 1
ATOM 1493 C C . TRP A 1 192 ? 15.995 -4.914 9.509 1.00 63.00 192 TRP A C 1
ATOM 1495 O O . TRP A 1 192 ? 16.623 -5.782 8.897 1.00 63.00 192 TRP A O 1
ATOM 1505 N N . PHE A 1 193 ? 14.671 -4.817 9.516 1.00 63.66 193 PHE A N 1
ATOM 1506 C CA . PHE A 1 193 ? 13.796 -5.710 8.767 1.00 63.66 193 PHE A CA 1
ATOM 1507 C C . PHE A 1 193 ? 13.024 -4.886 7.743 1.00 63.66 193 PHE A C 1
ATOM 1509 O O . PHE A 1 193 ? 12.270 -3.994 8.124 1.00 63.66 193 PHE A O 1
ATOM 1516 N N . ASP A 1 194 ? 13.242 -5.179 6.460 1.00 53.31 194 ASP A N 1
ATOM 1517 C CA . ASP A 1 194 ? 12.654 -4.398 5.371 1.00 53.31 194 ASP A CA 1
ATOM 1518 C C . ASP A 1 194 ? 11.131 -4.641 5.246 1.00 53.31 194 ASP A C 1
ATOM 1520 O O . ASP A 1 194 ? 10.416 -3.696 4.946 1.00 53.31 194 ASP A O 1
ATOM 1524 N N . ASP A 1 195 ? 10.606 -5.838 5.580 1.00 50.00 195 ASP A N 1
ATOM 1525 C CA . ASP A 1 195 ? 9.221 -6.213 5.200 1.00 50.00 195 ASP A CA 1
ATOM 1526 C C . ASP A 1 195 ? 8.439 -7.124 6.179 1.00 50.00 195 ASP A C 1
ATOM 1528 O O . ASP A 1 195 ? 7.329 -7.566 5.862 1.00 50.00 195 ASP A O 1
ATOM 1532 N N . ASP A 1 196 ? 8.968 -7.438 7.370 1.00 48.56 196 ASP A N 1
ATOM 1533 C CA . ASP A 1 196 ? 8.252 -8.273 8.352 1.00 48.56 196 ASP A CA 1
ATOM 1534 C C . ASP A 1 196 ? 8.279 -7.654 9.760 1.00 48.56 196 ASP A C 1
ATOM 1536 O O . ASP A 1 196 ? 9.292 -7.770 10.454 1.00 48.56 196 ASP A O 1
ATOM 1540 N N . PRO A 1 197 ? 7.187 -7.004 10.211 1.00 45.56 197 PRO A N 1
ATOM 1541 C CA . PRO A 1 197 ? 7.057 -6.488 11.575 1.00 45.56 197 PRO A CA 1
ATOM 1542 C C . PRO A 1 197 ? 7.050 -7.570 12.669 1.00 45.56 197 PRO A C 1
ATOM 1544 O O . PRO A 1 197 ? 6.966 -7.231 13.846 1.00 45.56 197 PRO A O 1
ATOM 1547 N N . GLN A 1 198 ? 7.107 -8.859 12.312 1.00 49.38 198 GLN A N 1
ATOM 1548 C CA . GLN A 1 198 ? 7.042 -9.986 13.246 1.00 49.38 198 GLN A CA 1
ATOM 1549 C C . GLN A 1 198 ? 8.224 -10.961 13.122 1.00 49.38 198 GLN A C 1
ATOM 1551 O O . GLN A 1 198 ? 8.077 -12.147 13.435 1.00 49.38 198 GLN A O 1
ATOM 1556 N N . ALA A 1 199 ? 9.403 -10.482 12.703 1.00 50.75 199 ALA A N 1
ATOM 1557 C CA . ALA A 1 199 ? 10.627 -11.277 12.777 1.00 50.75 199 ALA A CA 1
ATOM 1558 C C . ALA A 1 199 ? 10.820 -11.842 14.211 1.00 50.75 199 ALA A C 1
ATOM 1560 O O . ALA A 1 199 ? 10.711 -11.094 15.184 1.00 50.75 199 ALA A O 1
ATOM 1561 N N . PRO A 1 200 ? 11.052 -13.160 14.371 1.00 42.12 200 PRO A N 1
ATOM 1562 C CA . PRO A 1 200 ? 10.900 -13.865 15.649 1.00 42.12 200 PRO A CA 1
ATOM 1563 C C . PRO A 1 200 ? 12.024 -13.630 16.677 1.00 42.12 200 PRO A C 1
ATOM 1565 O O . PRO A 1 200 ? 12.029 -14.271 17.729 1.00 42.12 200 PRO A O 1
ATOM 1568 N N . ASP A 1 201 ? 12.985 -12.747 16.409 1.00 46.53 201 ASP A N 1
ATOM 1569 C CA . ASP A 1 201 ? 14.161 -12.512 17.242 1.00 46.53 201 ASP A CA 1
ATOM 1570 C C . ASP A 1 201 ? 14.375 -11.027 17.597 1.00 46.53 201 ASP A C 1
ATOM 1572 O O . ASP A 1 201 ? 14.340 -10.137 16.752 1.00 46.53 201 ASP A O 1
ATOM 1576 N N . GLY A 1 202 ? 14.581 -10.779 18.898 1.00 53.97 202 GLY A N 1
ATOM 1577 C CA . GLY A 1 202 ? 14.539 -9.459 19.533 1.00 53.97 202 GLY A CA 1
ATOM 1578 C C . GLY A 1 202 ? 15.516 -8.398 19.007 1.00 53.97 202 GLY A C 1
ATOM 1579 O O . GLY A 1 202 ? 16.570 -8.701 18.451 1.00 53.97 202 GLY A O 1
ATOM 1580 N N . ARG A 1 203 ? 15.166 -7.131 19.283 1.00 49.12 203 ARG A N 1
ATOM 1581 C CA . ARG A 1 203 ? 15.820 -5.893 18.821 1.00 49.12 203 ARG A CA 1
ATOM 1582 C C . ARG A 1 203 ? 15.796 -5.739 17.304 1.00 49.12 203 ARG A C 1
ATOM 1584 O O . ARG A 1 203 ? 16.832 -5.764 16.630 1.00 49.12 203 ARG A O 1
ATOM 1591 N N . GLY A 1 204 ? 14.587 -5.522 16.802 1.00 52.22 204 GLY A N 1
ATOM 1592 C CA . GLY A 1 204 ? 14.292 -5.162 15.420 1.00 52.22 204 GLY A CA 1
ATOM 1593 C C . GLY A 1 204 ? 13.884 -3.700 15.300 1.00 52.22 204 GLY A C 1
ATOM 1594 O O . GLY A 1 204 ? 13.169 -3.180 16.152 1.00 52.22 204 GLY A O 1
ATOM 1595 N N . ALA A 1 205 ? 14.351 -3.020 14.258 1.00 52.81 205 ALA A N 1
ATOM 1596 C CA . ALA A 1 205 ? 13.793 -1.744 13.841 1.00 52.81 205 ALA A CA 1
ATOM 1597 C C . ALA A 1 205 ? 13.076 -1.921 12.507 1.00 52.81 205 ALA A C 1
ATOM 1599 O O . ALA A 1 205 ? 13.625 -2.519 11.575 1.00 52.81 205 ALA A O 1
ATOM 1600 N N . HIS A 1 206 ? 11.866 -1.380 12.444 1.00 56.12 206 HIS A N 1
ATOM 1601 C CA . HIS A 1 206 ? 10.975 -1.513 11.306 1.00 56.12 206 HIS A CA 1
ATOM 1602 C C . HIS A 1 206 ? 10.697 -0.134 10.722 1.00 56.12 206 HIS A C 1
ATOM 1604 O O . HIS A 1 206 ? 10.408 0.804 11.487 1.00 56.12 206 HIS A O 1
ATOM 1610 N N . PRO A 1 207 ? 10.765 0.022 9.388 1.00 54.59 207 PRO A N 1
ATOM 1611 C CA . PRO A 1 207 ? 10.326 1.250 8.764 1.00 54.59 207 PRO A CA 1
ATOM 1612 C C . PRO A 1 207 ? 8.855 1.456 9.122 1.00 54.59 207 PRO A C 1
ATOM 1614 O O . PRO A 1 207 ? 7.975 0.674 8.772 1.00 54.59 207 PRO A O 1
ATOM 1617 N N . ILE A 1 208 ? 8.589 2.533 9.851 1.00 56.47 208 ILE A N 1
ATOM 1618 C CA . ILE A 1 208 ? 7.243 3.064 9.928 1.00 56.47 208 ILE A CA 1
ATOM 1619 C C . ILE A 1 208 ? 7.040 3.781 8.594 1.00 56.47 208 ILE A C 1
ATOM 1621 O O . ILE A 1 208 ? 7.860 4.632 8.234 1.00 56.47 208 ILE A O 1
ATOM 1625 N N . THR A 1 209 ? 5.995 3.437 7.840 1.00 56.38 209 THR A N 1
ATOM 1626 C CA . THR A 1 209 ? 5.718 4.131 6.574 1.00 56.38 209 THR A CA 1
ATOM 1627 C C . THR A 1 209 ? 5.578 5.632 6.821 1.00 56.38 209 THR A C 1
ATOM 1629 O O . THR A 1 209 ? 5.114 6.041 7.886 1.00 56.38 209 THR A O 1
ATOM 1632 N N . GLN A 1 210 ? 5.964 6.461 5.847 1.00 53.84 210 GLN A N 1
ATOM 1633 C CA . GLN A 1 210 ? 5.876 7.919 5.995 1.00 53.84 210 GLN A CA 1
ATOM 1634 C C . GLN A 1 210 ? 4.476 8.384 6.418 1.00 53.84 210 GLN A C 1
ATOM 1636 O O . GLN A 1 210 ? 4.366 9.336 7.166 1.00 53.84 210 GLN A O 1
ATOM 1641 N N . MET A 1 211 ? 3.426 7.640 6.068 1.00 53.50 211 MET A N 1
ATOM 1642 C CA . MET A 1 211 ? 2.005 7.961 6.285 1.00 53.50 211 MET A CA 1
ATOM 1643 C C . MET A 1 211 ? 1.552 8.053 7.746 1.00 53.50 211 MET A C 1
ATOM 1645 O O . MET A 1 211 ? 0.446 8.520 8.026 1.00 53.50 211 MET A O 1
ATOM 1649 N N . VAL A 1 212 ? 2.384 7.583 8.668 1.00 58.50 212 VAL A N 1
ATOM 1650 C CA . VAL A 1 212 ? 2.120 7.595 10.114 1.00 58.50 212 VAL A CA 1
ATOM 1651 C C . VAL A 1 212 ? 3.260 8.289 10.874 1.00 58.50 212 VAL A C 1
ATOM 1653 O O . VAL A 1 212 ? 3.371 8.185 12.093 1.00 58.50 212 VAL A O 1
ATOM 1656 N N . TRP A 1 213 ? 4.142 8.990 10.152 1.00 65.00 213 TRP A N 1
ATOM 1657 C CA . TRP A 1 213 ? 5.076 9.927 10.764 1.00 65.00 213 TRP A CA 1
ATOM 1658 C C . TRP A 1 213 ? 4.291 11.148 11.257 1.00 65.00 213 TRP A C 1
ATOM 1660 O O . TRP A 1 213 ? 3.338 11.565 10.594 1.00 65.00 213 TRP A O 1
ATOM 1670 N N . PRO A 1 214 ? 4.712 11.786 12.361 1.00 57.03 214 PRO A N 1
ATOM 1671 C CA . PRO A 1 214 ? 4.386 13.189 12.562 1.00 57.03 214 PRO A CA 1
ATOM 1672 C C . PRO A 1 214 ? 4.813 13.968 11.304 1.00 57.03 214 PRO A C 1
ATOM 1674 O O . PRO A 1 214 ? 5.925 13.735 10.822 1.00 57.03 214 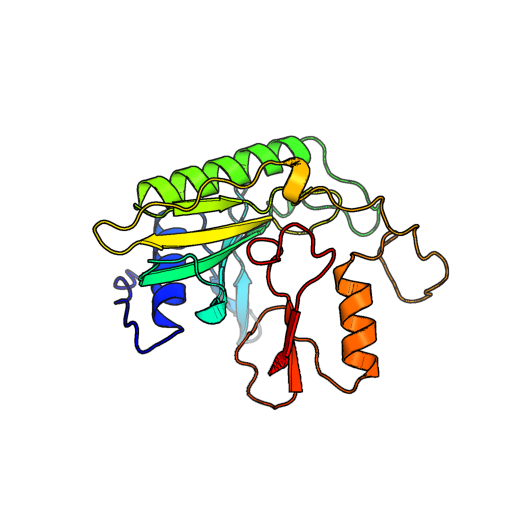PRO A O 1
ATOM 1677 N N . PRO A 1 215 ? 3.983 14.863 10.751 1.00 51.66 215 PRO A N 1
ATOM 1678 C CA . PRO A 1 215 ? 4.285 15.556 9.495 1.00 51.66 215 PRO A CA 1
ATOM 1679 C C . PRO A 1 215 ? 5.560 16.419 9.575 1.00 51.66 215 PRO A C 1
ATOM 1681 O O . PRO A 1 215 ? 6.204 16.701 8.569 1.00 51.66 215 PRO A O 1
ATOM 1684 N N . GLU A 1 216 ? 5.997 16.795 10.778 1.00 50.62 216 GLU A N 1
ATOM 1685 C CA . GLU A 1 216 ? 7.253 17.515 11.020 1.00 50.62 216 GLU A CA 1
ATOM 1686 C C . GLU A 1 216 ? 8.466 16.580 11.151 1.00 50.62 216 GLU A C 1
ATOM 1688 O O . GLU A 1 216 ? 9.626 17.021 11.120 1.00 50.62 216 GLU A O 1
ATOM 1693 N N . ALA A 1 217 ? 8.228 15.280 11.333 1.00 52.19 217 ALA A N 1
ATOM 1694 C CA . ALA A 1 217 ? 9.280 14.299 11.487 1.00 52.19 217 ALA A CA 1
ATOM 1695 C C . ALA A 1 217 ? 9.922 14.024 10.130 1.00 52.19 217 ALA A C 1
ATOM 1697 O O . ALA A 1 217 ? 9.331 13.477 9.207 1.00 52.19 217 ALA A O 1
ATOM 1698 N N . LYS A 1 218 ? 11.218 14.321 10.036 1.00 47.38 218 LYS A N 1
ATOM 1699 C CA . LYS A 1 218 ? 12.007 13.960 8.853 1.00 47.38 218 LYS A CA 1
ATOM 1700 C C . LYS A 1 218 ? 12.141 12.442 8.684 1.00 47.38 218 LYS A C 1
ATOM 1702 O O . LYS A 1 218 ? 12.541 12.023 7.597 1.00 47.38 218 LYS A O 1
ATOM 1707 N N . ARG A 1 219 ? 11.960 11.664 9.772 1.00 53.50 219 ARG A N 1
ATOM 1708 C CA . ARG A 1 219 ? 12.170 10.204 9.888 1.00 53.50 219 ARG A CA 1
ATOM 1709 C C . ARG A 1 219 ? 11.435 9.626 11.105 1.00 53.50 219 ARG A C 1
ATOM 1711 O O . ARG A 1 219 ? 11.571 10.190 12.187 1.00 53.50 219 ARG A O 1
ATOM 1718 N N . CYS A 1 220 ? 10.796 8.463 10.957 1.00 55.16 220 CYS A N 1
ATOM 1719 C CA . CYS A 1 220 ? 10.235 7.674 12.061 1.00 55.16 220 CYS A CA 1
ATOM 1720 C C . CYS A 1 220 ? 10.449 6.168 11.833 1.00 55.16 220 CYS A C 1
ATOM 1722 O O . CYS A 1 220 ? 10.488 5.677 10.705 1.00 55.16 220 CYS A O 1
ATOM 1724 N N . THR A 1 221 ? 10.650 5.425 12.916 1.00 55.50 221 THR A N 1
ATOM 1725 C CA . THR A 1 221 ? 10.937 3.982 12.920 1.00 55.50 221 THR A CA 1
ATOM 1726 C C . THR A 1 221 ? 10.432 3.430 14.238 1.00 55.50 221 THR A C 1
ATOM 1728 O O . THR A 1 221 ? 10.635 4.072 15.270 1.00 55.50 221 THR A O 1
ATOM 1731 N N . TRP A 1 222 ? 9.774 2.274 14.212 1.00 55.94 222 TRP A N 1
ATOM 1732 C CA . TRP A 1 222 ? 9.399 1.587 15.441 1.00 55.94 222 TRP A CA 1
ATOM 1733 C C . TRP A 1 222 ? 10.516 0.623 15.776 1.00 55.94 222 TRP A C 1
ATOM 1735 O O . TRP A 1 222 ? 11.127 0.025 14.889 1.00 55.94 222 TRP A O 1
ATOM 1745 N N . VAL A 1 223 ? 10.759 0.450 17.067 1.00 55.72 223 VAL A N 1
ATOM 1746 C CA . VAL A 1 223 ? 11.745 -0.494 17.585 1.00 55.72 223 VAL A CA 1
ATOM 1747 C C . VAL A 1 223 ? 11.065 -1.467 18.552 1.00 55.72 223 VAL A C 1
ATOM 1749 O O . VAL A 1 223 ? 10.291 -1.026 19.398 1.00 55.72 223 VAL A O 1
ATOM 1752 N N . THR A 1 224 ? 11.328 -2.767 18.393 1.00 51.09 224 THR A N 1
ATOM 1753 C CA . THR A 1 224 ? 10.814 -3.889 19.214 1.00 51.09 224 THR A CA 1
ATOM 1754 C C . THR A 1 224 ? 11.940 -4.684 19.845 1.00 51.09 224 THR A C 1
ATOM 1756 O O . THR A 1 224 ? 12.878 -5.048 19.096 1.00 51.09 224 THR A O 1
#

Radius of gyration: 18.56 Å; Cα contacts (8 Å, |Δi|>4): 354; chains: 1; bounding box: 52×52×41 Å